Protein AF-A0A7C3MKX5-F1 (afdb_monomer_lite)

pLDDT: mean 83.31, std 20.85, range [31.28, 98.56]

Structure (mmCIF, N/CA/C/O backbone):
data_AF-A0A7C3MKX5-F1
#
_entry.id   AF-A0A7C3MKX5-F1
#
loop_
_atom_site.group_PDB
_atom_site.id
_atom_site.type_symbol
_atom_site.label_atom_id
_atom_site.label_alt_id
_atom_site.label_comp_id
_atom_site.label_asym_id
_atom_site.label_entity_id
_atom_site.label_seq_id
_atom_site.pdbx_PDB_ins_code
_atom_site.Cartn_x
_atom_site.Cartn_y
_atom_site.Cartn_z
_atom_site.occupancy
_atom_site.B_iso_or_equiv
_atom_site.auth_seq_id
_atom_site.auth_comp_id
_atom_site.auth_asym_id
_atom_site.auth_atom_id
_atom_site.pdbx_PDB_model_num
ATOM 1 N N . MET A 1 1 ? -85.616 -60.553 24.403 1.00 38.06 1 MET A N 1
ATOM 2 C CA . MET A 1 1 ? -85.062 -61.866 24.004 1.00 38.06 1 MET A CA 1
ATOM 3 C C . MET A 1 1 ? -83.583 -61.675 23.673 1.00 38.06 1 MET A C 1
ATOM 5 O O . MET A 1 1 ? -83.311 -60.758 22.920 1.00 38.06 1 MET A O 1
ATOM 9 N N . ARG A 1 2 ? -82.697 -62.458 24.328 1.00 36.03 2 ARG A N 1
ATOM 10 C CA . ARG A 1 2 ? -81.339 -62.956 23.945 1.00 36.03 2 ARG A CA 1
ATOM 11 C C . ARG A 1 2 ? -80.520 -62.139 22.905 1.00 36.03 2 ARG A C 1
ATOM 13 O O . ARG A 1 2 ? -81.048 -61.874 21.844 1.00 36.03 2 ARG A O 1
ATOM 20 N N . SER A 1 3 ? -79.222 -61.820 23.027 1.00 38.66 3 SER A N 1
ATOM 21 C CA . SER A 1 3 ? -78.113 -62.307 23.872 1.00 38.66 3 SER A CA 1
ATOM 22 C C . SER A 1 3 ? -76.803 -61.497 23.631 1.00 38.66 3 SER A C 1
ATOM 24 O O . SER A 1 3 ? -76.543 -61.165 22.484 1.00 38.66 3 SER A O 1
ATOM 26 N N . TRP A 1 4 ? -75.981 -61.292 24.684 1.00 34.00 4 TRP A N 1
ATOM 27 C CA . TRP A 1 4 ? -74.502 -61.512 24.797 1.00 34.00 4 TRP A CA 1
ATOM 28 C C . TRP A 1 4 ? -73.537 -60.779 23.819 1.00 34.00 4 TRP A C 1
ATOM 30 O O . TRP A 1 4 ? -73.573 -61.039 22.628 1.00 34.00 4 TRP A O 1
ATOM 40 N N . ILE A 1 5 ? -72.710 -59.782 24.196 1.00 45.75 5 ILE A N 1
ATOM 41 C CA . ILE A 1 5 ? -71.428 -59.724 24.972 1.00 45.75 5 ILE A CA 1
ATOM 42 C C . ILE A 1 5 ? -70.311 -60.709 24.536 1.00 45.75 5 ILE A C 1
ATOM 44 O O . ILE A 1 5 ? -70.468 -61.909 24.750 1.00 45.75 5 ILE A O 1
ATOM 48 N N . ARG A 1 6 ? -69.151 -60.162 24.093 1.00 40.59 6 ARG A N 1
ATOM 49 C CA . ARG A 1 6 ? -67.723 -60.394 24.517 1.00 40.59 6 ARG A CA 1
ATOM 50 C C . ARG A 1 6 ? -66.745 -60.183 23.333 1.00 40.59 6 ARG A C 1
ATOM 52 O O . ARG A 1 6 ? -66.961 -60.750 22.277 1.00 40.59 6 ARG A O 1
ATOM 59 N N . PHE A 1 7 ? -65.833 -59.200 23.355 1.00 34.56 7 PHE A N 1
ATOM 60 C CA . PHE A 1 7 ? -64.515 -59.085 24.034 1.00 34.56 7 PHE A CA 1
ATOM 61 C C . PHE A 1 7 ? -63.325 -59.797 23.327 1.00 34.56 7 PHE A C 1
ATOM 63 O O . PHE A 1 7 ? -63.266 -61.017 23.316 1.00 34.56 7 PHE A O 1
ATOM 70 N N . PHE A 1 8 ? -62.360 -58.966 22.881 1.00 35.53 8 PHE A N 1
ATOM 71 C CA . PHE A 1 8 ? -60.880 -59.102 22.835 1.00 35.53 8 PHE A CA 1
ATOM 72 C C . PHE A 1 8 ? -60.162 -60.163 21.975 1.00 35.53 8 PHE A C 1
ATOM 74 O O . PHE A 1 8 ? -60.379 -61.357 22.142 1.00 35.53 8 PHE A O 1
ATOM 81 N N . SER A 1 9 ? -59.168 -59.690 21.192 1.00 35.59 9 SER A N 1
ATOM 82 C CA . SER A 1 9 ? -57.745 -60.140 21.080 1.00 35.59 9 SER A CA 1
ATOM 83 C C . SER A 1 9 ? -57.177 -59.661 19.726 1.00 35.59 9 SER A C 1
ATOM 85 O O . SER A 1 9 ? -57.750 -59.977 18.695 1.00 35.59 9 SER A O 1
ATOM 87 N N . GLY A 1 10 ? -56.202 -58.748 19.650 1.00 35.88 10 GLY A N 1
ATOM 88 C CA . GLY A 1 10 ? -54.756 -59.029 19.721 1.00 35.88 10 GLY A CA 1
ATOM 89 C C . GLY A 1 10 ? -54.102 -58.659 18.371 1.00 35.88 10 GLY A C 1
ATOM 90 O O . GLY A 1 10 ? -54.383 -59.291 17.365 1.00 35.88 10 GLY A O 1
ATOM 91 N N . ILE A 1 11 ? -53.493 -57.472 18.250 1.00 41.25 11 ILE A N 1
ATOM 92 C CA . ILE A 1 11 ? -52.038 -57.251 18.074 1.00 41.25 11 ILE A CA 1
ATOM 93 C C . ILE A 1 11 ? -51.362 -58.262 17.123 1.00 41.25 11 ILE A C 1
ATOM 95 O O . ILE A 1 11 ? -51.165 -59.395 17.540 1.00 41.25 11 ILE A O 1
ATOM 99 N N . LEU A 1 12 ? -50.943 -57.833 15.916 1.00 37.94 12 LEU A N 1
ATOM 100 C CA . LEU A 1 12 ? -49.571 -57.969 15.363 1.00 37.94 12 LEU A CA 1
ATOM 101 C C . LEU A 1 12 ? -49.483 -57.748 13.835 1.00 37.94 12 LEU A C 1
ATOM 103 O O . LEU A 1 12 ? -50.246 -58.323 13.071 1.00 37.94 12 LEU A O 1
ATOM 107 N N . ALA A 1 13 ? -48.423 -57.021 13.454 1.00 37.56 13 ALA A N 1
ATOM 108 C CA . ALA A 1 13 ? -47.688 -57.037 12.178 1.00 37.56 13 ALA A CA 1
ATOM 109 C C . ALA A 1 13 ? -48.360 -56.397 10.933 1.00 37.56 13 ALA A C 1
ATOM 111 O O . ALA A 1 13 ? -49.428 -56.802 10.513 1.00 37.56 13 ALA A O 1
ATOM 112 N N . GLY A 1 14 ? -47.777 -55.419 10.232 1.00 39.81 14 GLY A N 1
ATOM 113 C CA . GLY A 1 14 ? -46.390 -54.966 10.226 1.00 39.81 14 GLY A CA 1
ATOM 114 C C . GLY A 1 14 ? -46.263 -53.492 9.854 1.00 39.81 14 GLY A C 1
ATOM 115 O O . GLY A 1 14 ? -46.664 -53.057 8.779 1.00 39.81 14 GLY A O 1
ATOM 116 N N . ALA A 1 15 ? -45.634 -52.745 10.757 1.00 40.97 15 ALA A N 1
ATOM 117 C CA . ALA A 1 15 ? -44.843 -51.586 10.401 1.00 40.97 15 ALA A CA 1
ATOM 118 C C . ALA A 1 15 ? -43.525 -52.096 9.790 1.00 40.97 15 ALA A C 1
ATOM 120 O O . ALA A 1 15 ? -42.715 -52.702 10.488 1.00 40.97 15 ALA A O 1
ATOM 121 N N . MET A 1 16 ? -43.321 -51.864 8.493 1.00 42.31 16 MET A N 1
ATOM 122 C CA . MET A 1 16 ? -41.992 -51.788 7.878 1.00 42.31 16 MET A CA 1
ATOM 123 C C . MET A 1 16 ? -41.838 -50.339 7.407 1.00 42.31 16 MET A C 1
ATOM 125 O O . MET A 1 16 ? -42.588 -49.877 6.556 1.00 42.31 16 MET A O 1
ATOM 129 N N . LEU A 1 17 ? -41.104 -49.515 8.154 1.00 38.88 17 LEU A N 1
ATOM 130 C CA . LEU A 1 17 ? -39.670 -49.274 7.959 1.00 38.88 17 LEU A CA 1
ATOM 131 C C . LEU A 1 17 ? -39.354 -48.689 6.577 1.00 38.88 17 LEU A C 1
ATOM 133 O O . LEU A 1 17 ? -38.886 -49.377 5.680 1.00 38.88 17 LEU A O 1
ATOM 137 N N . LEU A 1 18 ? -39.509 -47.370 6.478 1.00 41.34 18 LEU A N 1
ATOM 138 C CA . LEU A 1 18 ? -38.560 -46.530 5.752 1.00 41.34 18 LEU A CA 1
ATOM 139 C C . LEU A 1 18 ? -37.895 -45.618 6.785 1.00 41.34 18 LEU A C 1
ATOM 141 O O . LEU A 1 18 ? -38.344 -44.512 7.072 1.00 41.34 18 LEU A O 1
ATOM 145 N N . ALA A 1 19 ? -36.861 -46.165 7.418 1.00 41.22 19 ALA A N 1
ATOM 146 C CA . ALA A 1 19 ? -35.901 -45.409 8.198 1.00 41.22 19 ALA A CA 1
ATOM 147 C C . ALA A 1 19 ? -34.839 -44.826 7.257 1.00 41.22 19 ALA A C 1
ATOM 149 O O . ALA A 1 19 ? -34.336 -45.528 6.385 1.00 41.22 19 ALA A O 1
ATOM 150 N N . GLY A 1 20 ? -34.442 -43.582 7.526 1.00 33.78 20 GLY A N 1
ATOM 151 C CA . GLY A 1 20 ? -33.053 -43.165 7.353 1.00 33.78 20 GLY A CA 1
ATOM 152 C C . GLY A 1 20 ? -32.730 -42.305 6.136 1.00 33.78 20 GLY A C 1
ATOM 153 O O . GLY A 1 20 ? -32.113 -42.775 5.192 1.00 33.78 20 GLY A O 1
ATOM 154 N N . ALA A 1 21 ? -32.977 -41.003 6.260 1.00 37.59 21 ALA A N 1
ATOM 155 C CA . ALA A 1 21 ? -31.909 -40.028 6.054 1.00 37.59 21 ALA A CA 1
ATOM 156 C C . ALA A 1 21 ? -32.147 -38.832 6.984 1.00 37.59 21 ALA A C 1
ATOM 158 O O . ALA A 1 21 ? -32.929 -37.929 6.701 1.00 37.59 21 ALA A O 1
ATOM 159 N N . VAL A 1 22 ? -31.480 -38.863 8.137 1.00 49.00 22 VAL A N 1
ATOM 160 C CA . VAL A 1 22 ? -31.199 -37.667 8.927 1.00 49.00 22 VAL A CA 1
ATOM 161 C C . VAL A 1 22 ? -30.116 -36.918 8.153 1.00 49.00 22 VAL A C 1
ATOM 163 O O . VAL A 1 22 ? -29.037 -37.462 7.934 1.00 49.00 22 VAL A O 1
ATOM 166 N N . GLY A 1 23 ? -30.418 -35.708 7.694 1.00 31.28 23 GLY A N 1
ATOM 167 C CA . GLY A 1 23 ? -29.485 -34.853 6.969 1.00 31.28 23 GLY A CA 1
ATOM 168 C C . GLY A 1 23 ? -29.923 -33.400 7.084 1.00 31.28 23 GLY A C 1
ATOM 169 O O . GLY A 1 23 ? -30.952 -33.009 6.547 1.00 31.28 23 GLY A O 1
ATOM 170 N N . CYS A 1 24 ? -29.160 -32.632 7.854 1.00 37.81 24 CYS A N 1
ATOM 171 C CA . CYS A 1 24 ? -29.304 -31.205 8.110 1.00 37.81 24 CYS A CA 1
ATOM 172 C C . CYS A 1 24 ? -29.514 -30.377 6.826 1.00 37.81 24 CYS A C 1
ATOM 174 O O . CYS A 1 24 ? -28.790 -30.569 5.857 1.00 37.81 24 CYS A O 1
ATOM 176 N N . ASN A 1 25 ? -30.375 -29.357 6.858 1.00 36.81 25 ASN A N 1
ATOM 177 C CA . ASN A 1 25 ? -29.888 -28.008 7.159 1.00 36.81 25 ASN A CA 1
ATOM 178 C C . ASN A 1 25 ? -31.054 -27.052 7.446 1.00 36.81 25 ASN A C 1
ATOM 180 O O . ASN A 1 25 ? -31.969 -26.882 6.642 1.00 36.81 25 ASN A O 1
ATOM 184 N N . GLN A 1 26 ? -30.997 -26.429 8.616 1.00 46.34 26 GLN A N 1
ATOM 185 C CA . GLN A 1 26 ? -31.803 -25.268 8.943 1.00 46.34 26 GLN A CA 1
ATOM 186 C C . GLN A 1 26 ? -31.248 -24.046 8.201 1.00 46.34 26 GLN A C 1
ATOM 188 O O . GLN A 1 26 ? -30.040 -23.919 8.036 1.00 46.34 26 GLN A O 1
ATOM 193 N N . GLY A 1 27 ? -32.124 -23.109 7.840 1.00 41.34 27 GLY A N 1
ATOM 194 C CA . GLY A 1 27 ? -31.724 -21.714 7.652 1.00 41.34 27 GLY A CA 1
ATOM 195 C C . GLY A 1 27 ? -31.629 -21.229 6.210 1.00 41.34 27 GLY A C 1
ATOM 196 O O . GLY A 1 27 ? -30.542 -21.011 5.701 1.00 41.34 27 GLY A O 1
ATOM 197 N N . PHE A 1 28 ? -32.776 -20.930 5.600 1.00 41.91 28 PHE A N 1
ATOM 198 C CA . PHE A 1 28 ? -32.866 -19.962 4.495 1.00 41.91 28 PHE A CA 1
ATOM 199 C C . PHE A 1 28 ? -34.143 -19.114 4.604 1.00 41.91 28 PHE A C 1
ATOM 201 O O . PHE A 1 28 ? -34.893 -18.954 3.649 1.00 41.91 28 PHE A O 1
ATOM 208 N N . GLY A 1 29 ? -34.426 -18.580 5.798 1.00 39.41 29 GLY A N 1
ATOM 209 C CA . GLY A 1 29 ? -35.613 -17.732 5.977 1.00 39.41 29 GLY A CA 1
ATOM 210 C C . GLY A 1 29 ? -35.689 -16.880 7.244 1.00 39.41 29 GLY A C 1
ATOM 211 O O . GLY A 1 29 ? -36.734 -16.293 7.487 1.00 39.41 29 GLY A O 1
ATOM 212 N N . ALA A 1 30 ? -34.630 -16.796 8.058 1.00 40.69 30 ALA A N 1
ATOM 213 C CA . ALA A 1 30 ? -34.713 -16.170 9.386 1.00 40.69 30 ALA A CA 1
ATOM 214 C C . ALA A 1 30 ? -34.088 -14.767 9.515 1.00 40.69 30 ALA A C 1
ATOM 216 O O . ALA A 1 30 ? -34.103 -14.227 10.614 1.00 40.69 30 ALA A O 1
ATOM 217 N N . TYR A 1 31 ? -33.591 -14.140 8.440 1.00 47.69 31 TYR A N 1
ATOM 218 C CA . TYR A 1 31 ? -33.104 -12.750 8.497 1.00 47.69 31 TYR A CA 1
ATOM 219 C C . TYR A 1 31 ? -33.380 -11.997 7.190 1.00 47.69 31 TYR A C 1
ATOM 221 O O . TYR A 1 31 ? -32.518 -11.871 6.327 1.00 47.69 31 TYR A O 1
ATOM 229 N N . SER A 1 32 ? -34.592 -11.473 7.031 1.00 47.66 32 SER A N 1
ATOM 230 C CA . SER A 1 32 ? -34.811 -10.313 6.159 1.00 47.66 32 SER A CA 1
ATOM 231 C C . SER A 1 32 ? -35.905 -9.435 6.757 1.00 47.66 32 SER A C 1
ATOM 233 O O . SER A 1 32 ? -37.012 -9.310 6.245 1.00 47.66 32 SER A O 1
ATOM 235 N N . LEU A 1 33 ? -35.591 -8.857 7.914 1.00 39.97 33 LEU A N 1
ATOM 236 C CA . LEU A 1 33 ? -36.121 -7.545 8.262 1.00 39.97 33 LEU A CA 1
ATOM 237 C C . LEU A 1 33 ? -35.138 -6.559 7.638 1.00 39.97 33 LEU A C 1
ATOM 239 O O . LEU A 1 33 ? -33.938 -6.724 7.844 1.00 39.97 33 LEU A O 1
ATOM 243 N N . GLY A 1 34 ? -35.646 -5.643 6.805 1.00 46.69 34 GLY A N 1
ATOM 244 C CA . GLY A 1 34 ? -34.878 -4.795 5.888 1.00 46.69 34 GLY A CA 1
ATOM 245 C C . GLY A 1 34 ? -33.450 -4.513 6.348 1.00 46.69 34 GLY A C 1
ATOM 246 O O . GLY A 1 34 ? -33.246 -3.877 7.377 1.00 46.69 34 GLY A O 1
ATOM 247 N N . VAL A 1 35 ? -32.475 -4.974 5.561 1.00 41.41 35 VAL A N 1
ATOM 248 C CA . VAL A 1 35 ? -31.020 -4.886 5.816 1.00 41.41 35 VAL A CA 1
ATOM 249 C C . VAL A 1 35 ? -30.472 -3.447 5.812 1.00 41.41 35 VAL A C 1
ATOM 251 O O . VAL A 1 35 ? -29.274 -3.224 5.670 1.00 41.41 35 VAL A O 1
ATOM 254 N N . GLY A 1 36 ? -31.353 -2.457 5.986 1.00 42.00 36 GLY A N 1
ATOM 255 C CA . GLY A 1 36 ? -31.072 -1.048 5.793 1.00 42.00 36 GLY A CA 1
ATOM 256 C C . GLY A 1 36 ? -30.648 -0.751 4.358 1.00 42.00 36 GLY A C 1
ATOM 257 O O . GLY A 1 36 ? -30.508 -1.634 3.514 1.00 42.00 36 GLY A O 1
ATOM 258 N N . ASN A 1 37 ? -30.441 0.527 4.079 1.00 40.22 37 ASN A N 1
ATOM 259 C CA . ASN A 1 37 ? -29.622 0.927 2.949 1.00 40.22 37 ASN A CA 1
ATOM 260 C C . ASN A 1 37 ? -28.218 1.102 3.530 1.00 40.22 37 ASN A C 1
ATOM 262 O O . ASN A 1 37 ? -28.013 2.001 4.350 1.00 40.22 37 ASN A O 1
ATOM 266 N N . THR A 1 38 ? -27.268 0.227 3.197 1.00 44.38 38 THR A N 1
ATOM 267 C CA . THR A 1 38 ? -25.865 0.515 3.516 1.00 44.38 38 THR A CA 1
ATOM 268 C C . THR A 1 38 ? -25.523 1.814 2.786 1.00 44.38 38 THR A C 1
ATOM 270 O O . THR A 1 38 ? -25.794 1.896 1.585 1.00 44.38 38 THR A O 1
ATOM 273 N N . PRO A 1 39 ? -25.004 2.856 3.463 1.00 48.41 39 PRO A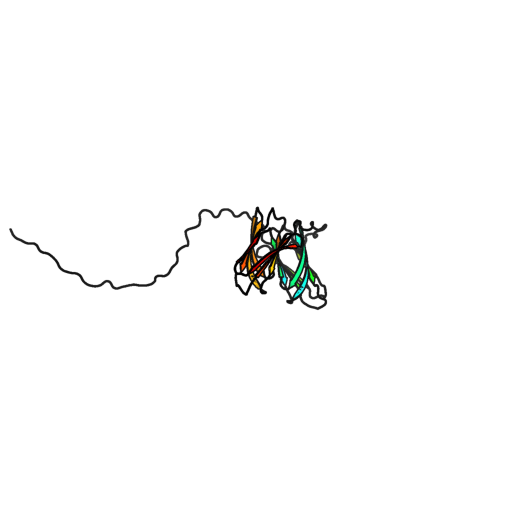 N 1
ATOM 274 C CA . PRO A 1 39 ? -24.581 4.062 2.768 1.00 48.41 39 PRO A CA 1
ATOM 275 C C . PRO A 1 39 ? -23.671 3.664 1.608 1.00 48.41 39 PRO A C 1
ATOM 277 O O . PRO A 1 39 ? -22.774 2.843 1.802 1.00 48.41 39 PRO A O 1
ATOM 280 N N . ASN A 1 40 ? -23.907 4.217 0.415 1.00 52.22 40 ASN A N 1
ATOM 281 C CA . ASN A 1 40 ? -22.986 4.043 -0.703 1.00 52.22 40 ASN A CA 1
ATOM 282 C C . ASN A 1 40 ? -21.636 4.620 -0.274 1.00 52.22 40 ASN A C 1
ATOM 284 O O . ASN A 1 40 ? -21.437 5.835 -0.276 1.00 52.22 40 ASN A O 1
ATOM 288 N N . LYS A 1 41 ? -20.730 3.747 0.158 1.00 60.69 41 LYS A N 1
ATOM 289 C CA . LYS A 1 41 ? -19.344 4.107 0.406 1.00 60.69 41 LYS A CA 1
ATOM 290 C C . LYS A 1 41 ? -18.606 4.107 -0.933 1.00 60.69 41 LYS A C 1
ATOM 292 O O . LYS A 1 41 ? -18.956 3.312 -1.812 1.00 60.69 41 LYS A O 1
ATOM 297 N N . PRO A 1 42 ? -17.612 4.992 -1.113 1.00 65.69 42 PRO A N 1
ATOM 298 C CA . PRO A 1 42 ? -16.753 4.941 -2.282 1.00 65.69 42 PRO A CA 1
ATOM 299 C C . PRO A 1 42 ? -16.176 3.528 -2.461 1.00 65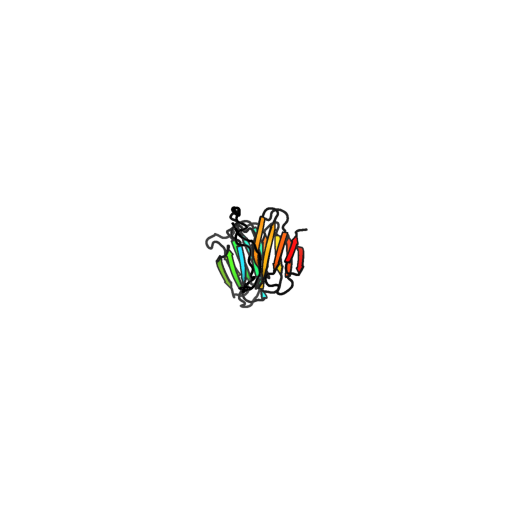.69 42 PRO A C 1
ATOM 301 O O . PRO A 1 42 ? -15.862 2.864 -1.467 1.00 65.69 42 PRO A O 1
ATOM 304 N N . PRO A 1 43 ? -16.060 3.038 -3.705 1.00 73.31 43 PRO A N 1
ATOM 305 C CA . PRO A 1 43 ? -15.433 1.751 -3.961 1.00 73.31 43 PRO A CA 1
ATOM 306 C C . PRO A 1 43 ? -13.997 1.753 -3.421 1.00 73.31 43 PRO A C 1
ATOM 308 O O . PRO A 1 43 ? -13.261 2.722 -3.604 1.00 73.31 43 PRO A O 1
ATOM 311 N N . GLY A 1 44 ? -13.594 0.660 -2.766 1.00 84.50 44 GLY A N 1
ATOM 312 C CA . GLY A 1 44 ? -12.238 0.522 -2.233 1.00 84.50 44 GLY A CA 1
ATOM 313 C C . GLY A 1 44 ? -11.185 0.687 -3.328 1.00 84.50 44 GLY A C 1
ATOM 314 O O . GLY A 1 44 ? -11.392 0.243 -4.458 1.00 84.50 44 GLY A O 1
ATOM 315 N N . THR A 1 45 ? -10.065 1.325 -2.998 1.00 92.00 45 THR A N 1
ATOM 316 C CA . THR A 1 45 ? -8.975 1.565 -3.948 1.00 92.00 45 THR A CA 1
ATOM 317 C C . THR A 1 45 ? -7.713 0.858 -3.483 1.00 92.00 45 THR A C 1
ATOM 319 O O . THR A 1 45 ? -7.300 0.985 -2.330 1.00 92.00 45 THR A O 1
ATOM 322 N N . SER A 1 46 ? -7.101 0.099 -4.386 1.00 95.19 46 SER A N 1
ATOM 323 C CA . SER A 1 46 ? -5.877 -0.646 -4.102 1.00 95.19 46 SER A CA 1
ATOM 324 C C . SER A 1 46 ? -4.915 -0.605 -5.278 1.00 95.19 46 SER A C 1
ATOM 326 O O . SER A 1 46 ? -5.314 -0.549 -6.444 1.00 95.19 46 SER A O 1
ATOM 328 N N . PHE A 1 47 ? -3.634 -0.657 -4.943 1.00 97.50 47 PHE A N 1
ATOM 329 C CA . PHE A 1 47 ? -2.533 -0.833 -5.862 1.00 97.50 47 PHE A CA 1
ATOM 330 C C . PHE A 1 47 ? -1.878 -2.181 -5.600 1.00 97.50 47 PHE A C 1
ATOM 332 O O . PHE A 1 47 ? -1.614 -2.526 -4.450 1.00 97.50 47 PHE A O 1
ATOM 339 N N . ARG A 1 48 ? -1.553 -2.918 -6.659 1.00 97.00 48 ARG A N 1
ATOM 340 C CA . ARG A 1 48 ? -0.735 -4.129 -6.556 1.00 97.00 48 ARG A CA 1
ATOM 341 C C . ARG A 1 48 ? 0.606 -3.893 -7.202 1.00 97.00 48 ARG A C 1
ATOM 343 O O . ARG A 1 48 ? 0.661 -3.662 -8.407 1.00 97.00 48 ARG A O 1
ATOM 350 N N . VAL A 1 49 ? 1.678 -3.960 -6.420 1.00 97.69 49 VAL A N 1
ATOM 351 C CA . VAL A 1 49 ? 3.042 -3.885 -6.946 1.00 97.69 49 VAL A CA 1
ATOM 352 C C . VAL A 1 49 ? 3.540 -5.303 -7.210 1.00 97.69 49 VAL A C 1
ATOM 354 O O . VAL A 1 49 ? 3.704 -6.108 -6.293 1.00 97.69 49 VAL A O 1
ATOM 357 N N . LEU A 1 50 ? 3.757 -5.607 -8.486 1.00 96.94 50 LEU A N 1
ATOM 358 C CA . LEU A 1 50 ? 4.032 -6.935 -9.031 1.00 96.94 50 LEU A CA 1
ATOM 359 C C . LEU A 1 50 ? 5.338 -6.934 -9.842 1.00 96.94 50 LEU A C 1
ATOM 361 O O . LEU A 1 50 ? 5.937 -5.886 -10.086 1.00 96.94 50 LEU A O 1
ATOM 365 N N . GLY A 1 51 ? 5.772 -8.112 -10.289 1.00 96.12 51 GLY A N 1
ATOM 366 C CA . GLY A 1 51 ? 6.976 -8.292 -11.102 1.00 96.12 51 GLY A CA 1
ATOM 367 C C . GLY A 1 51 ? 7.913 -9.343 -10.518 1.00 96.12 51 GLY A C 1
ATOM 368 O O . GLY A 1 51 ? 7.459 -10.317 -9.915 1.00 96.12 51 GLY A O 1
ATOM 369 N N . ASP A 1 52 ? 9.217 -9.134 -10.674 1.00 97.25 52 ASP A N 1
ATOM 370 C CA . ASP A 1 52 ? 10.212 -10.067 -10.151 1.00 97.25 52 ASP A CA 1
ATOM 371 C C . ASP A 1 52 ? 10.282 -9.976 -8.624 1.00 97.25 52 ASP A C 1
ATOM 373 O O . ASP A 1 52 ? 10.588 -8.922 -8.052 1.00 97.25 52 ASP A O 1
ATOM 377 N N . VAL A 1 53 ? 10.008 -11.101 -7.963 1.00 96.38 53 VAL A N 1
ATOM 378 C CA . VAL A 1 53 ? 9.983 -11.219 -6.500 1.00 96.38 53 VAL A CA 1
ATOM 379 C C . VAL A 1 53 ? 11.310 -10.753 -5.899 1.00 96.38 53 VAL A C 1
ATOM 381 O O . VAL A 1 53 ? 12.387 -11.115 -6.370 1.00 96.38 53 VAL A O 1
ATOM 384 N N . GLY A 1 54 ? 11.238 -9.951 -4.838 1.00 94.94 54 GLY A N 1
ATOM 385 C CA . GLY A 1 54 ? 12.417 -9.385 -4.183 1.00 94.94 54 GLY A CA 1
ATOM 386 C C . GLY A 1 54 ? 12.877 -8.042 -4.760 1.00 94.94 54 GLY A C 1
ATOM 387 O O . GLY A 1 54 ? 13.748 -7.398 -4.169 1.00 94.94 54 GLY A O 1
ATOM 388 N N . THR A 1 55 ? 12.287 -7.572 -5.866 1.00 96.88 55 THR A N 1
ATOM 389 C CA . THR A 1 55 ? 12.600 -6.250 -6.426 1.00 96.88 55 THR A CA 1
ATOM 390 C C . THR A 1 55 ? 12.172 -5.154 -5.455 1.00 96.88 55 THR A C 1
ATOM 392 O O . THR A 1 55 ? 10.994 -5.019 -5.127 1.00 96.88 55 THR A O 1
ATOM 395 N N . ARG A 1 56 ? 13.138 -4.358 -4.985 1.00 97.50 56 ARG A N 1
ATOM 396 C CA . ARG A 1 56 ? 12.880 -3.211 -4.106 1.00 97.50 56 ARG A CA 1
ATOM 397 C C . ARG A 1 56 ? 12.300 -2.046 -4.896 1.00 97.50 56 ARG A C 1
ATOM 399 O O . ARG A 1 56 ? 12.755 -1.757 -6.008 1.00 97.50 56 ARG A O 1
ATOM 406 N N . PHE A 1 57 ? 11.366 -1.331 -4.286 1.00 98.38 57 PHE A N 1
ATOM 407 C CA . PHE A 1 57 ? 10.772 -0.134 -4.864 1.00 98.38 57 PHE A CA 1
ATOM 408 C C . PHE A 1 57 ? 10.552 0.958 -3.812 1.00 98.38 57 PHE A C 1
ATOM 410 O O . PHE A 1 57 ? 10.454 0.693 -2.612 1.00 98.38 57 PHE A O 1
ATOM 417 N N . SER A 1 58 ? 10.451 2.196 -4.285 1.00 98.50 58 SER A N 1
ATOM 418 C CA . SER A 1 58 ? 9.803 3.287 -3.561 1.00 98.50 58 SER A CA 1
ATOM 419 C C . SER A 1 58 ? 8.554 3.704 -4.322 1.00 98.50 58 SER A C 1
ATOM 421 O O . SER A 1 58 ? 8.481 3.521 -5.536 1.00 98.50 58 SER A O 1
ATOM 423 N N . ALA A 1 59 ? 7.567 4.259 -3.633 1.00 98.25 59 ALA A N 1
ATOM 424 C CA . ALA A 1 59 ? 6.423 4.844 -4.302 1.00 98.25 59 ALA A CA 1
ATOM 425 C C . ALA A 1 59 ? 5.933 6.110 -3.614 1.00 98.25 59 ALA A C 1
ATOM 427 O O . ALA A 1 59 ? 6.077 6.277 -2.400 1.00 98.25 59 ALA A O 1
ATOM 428 N N . VAL A 1 60 ? 5.342 6.982 -4.425 1.00 97.44 60 VAL A N 1
ATOM 429 C CA . VAL A 1 60 ? 4.571 8.134 -3.972 1.00 97.44 60 VAL A CA 1
ATOM 430 C C . VAL A 1 60 ? 3.135 7.929 -4.419 1.00 97.44 60 VAL A C 1
ATOM 432 O O . VAL A 1 60 ? 2.879 7.659 -5.596 1.00 97.44 60 VAL A O 1
ATOM 435 N N . ILE A 1 61 ? 2.223 8.007 -3.463 1.00 96.75 61 ILE A N 1
ATOM 436 C CA . ILE A 1 61 ? 0.798 7.762 -3.650 1.00 96.75 61 ILE A CA 1
ATOM 437 C C . ILE A 1 61 ? 0.077 9.056 -3.317 1.00 96.75 61 ILE A C 1
ATOM 439 O O . ILE A 1 61 ? 0.367 9.674 -2.296 1.00 96.75 61 ILE A O 1
ATOM 443 N N . TYR A 1 62 ? -0.838 9.446 -4.188 1.00 94.62 62 TYR A N 1
ATOM 444 C CA . TYR A 1 62 ? -1.656 10.639 -4.068 1.00 94.62 62 TYR A CA 1
ATOM 445 C C . TYR A 1 62 ? -3.106 10.229 -4.196 1.00 94.62 62 TYR A C 1
ATOM 447 O O . TYR A 1 62 ? -3.438 9.474 -5.112 1.00 94.62 62 TYR A O 1
ATOM 455 N N . ASP A 1 63 ? -3.959 10.781 -3.359 1.00 92.62 63 ASP A N 1
ATOM 456 C CA . ASP A 1 63 ? -5.379 10.896 -3.650 1.00 92.62 63 ASP A CA 1
ATOM 457 C C . ASP A 1 63 ? -5.768 12.385 -3.671 1.00 92.62 63 ASP A C 1
ATOM 459 O O . ASP A 1 63 ? -4.894 13.253 -3.687 1.00 92.62 63 ASP A O 1
ATOM 463 N N . ALA A 1 64 ? -7.052 12.725 -3.748 1.00 91.31 64 ALA A N 1
ATOM 464 C CA . ALA A 1 64 ? -7.475 14.126 -3.816 1.00 91.31 64 ALA A CA 1
ATOM 465 C C . ALA A 1 64 ? -7.127 14.953 -2.564 1.00 91.31 64 ALA A C 1
ATOM 467 O O . ALA A 1 64 ? -7.163 16.185 -2.615 1.00 91.31 64 ALA A O 1
ATOM 468 N N . THR A 1 65 ? -6.809 14.298 -1.450 1.00 92.31 65 THR A N 1
ATOM 469 C CA . THR A 1 65 ? -6.759 14.884 -0.108 1.00 92.31 65 THR A CA 1
ATOM 470 C C . THR A 1 65 ? -5.384 14.768 0.541 1.00 92.31 65 THR A C 1
ATOM 472 O O . THR A 1 65 ? -5.007 15.659 1.308 1.00 92.31 65 THR A O 1
ATOM 475 N N . SER A 1 66 ? -4.617 13.735 0.199 1.00 95.06 66 SER A N 1
ATOM 476 C CA . SER A 1 66 ? -3.425 13.313 0.922 1.00 95.06 66 SER A CA 1
ATOM 477 C C . SER A 1 66 ? -2.345 12.721 0.010 1.00 95.06 66 SER A C 1
ATOM 479 O O . SER A 1 66 ? -2.589 12.204 -1.082 1.00 95.06 66 SER A O 1
ATOM 481 N N . THR A 1 67 ? -1.106 12.779 0.499 1.00 96.31 67 THR A N 1
ATOM 482 C CA . THR A 1 67 ? 0.068 12.149 -0.112 1.00 96.31 67 THR A CA 1
ATOM 483 C C . THR A 1 67 ? 0.756 11.216 0.882 1.00 96.31 67 THR A C 1
ATOM 485 O O . THR A 1 67 ? 1.024 11.602 2.023 1.00 96.31 67 THR A O 1
ATOM 488 N N . TRP A 1 68 ? 1.149 10.029 0.419 1.00 97.38 68 TRP A N 1
ATOM 489 C CA . TRP A 1 68 ? 1.970 9.073 1.164 1.00 97.38 68 TRP A CA 1
ATOM 490 C C . TRP A 1 68 ? 3.232 8.706 0.395 1.00 97.38 68 TRP A C 1
ATOM 492 O O . TRP A 1 68 ? 3.240 8.590 -0.831 1.00 97.38 68 TRP A O 1
ATOM 502 N N . THR A 1 69 ? 4.303 8.440 1.137 1.00 97.06 69 THR A N 1
ATOM 503 C CA . THR A 1 69 ? 5.523 7.830 0.604 1.00 97.06 69 THR A CA 1
ATOM 504 C C . THR A 1 69 ? 5.738 6.466 1.242 1.00 97.06 69 THR A C 1
ATOM 506 O O . THR A 1 69 ? 5.590 6.282 2.455 1.00 97.06 69 THR A O 1
ATOM 509 N N . VAL A 1 70 ? 6.065 5.478 0.414 1.00 96.56 70 VAL A N 1
ATOM 510 C CA . VAL A 1 70 ? 6.248 4.092 0.852 1.00 96.56 70 VAL A CA 1
ATOM 511 C C . VAL A 1 70 ? 7.510 3.504 0.239 1.00 96.56 70 VAL A C 1
ATOM 513 O O . VAL A 1 70 ? 7.952 3.896 -0.843 1.00 96.56 70 VAL A O 1
ATOM 516 N N . GLN A 1 71 ? 8.089 2.540 0.941 1.00 96.94 71 GLN A N 1
ATOM 517 C CA . GLN A 1 71 ? 9.139 1.672 0.429 1.00 96.94 71 GLN A CA 1
ATOM 518 C C . GLN A 1 71 ? 8.683 0.235 0.623 1.00 96.94 71 GLN A C 1
ATOM 520 O O . GLN A 1 71 ? 8.011 -0.075 1.608 1.00 96.94 71 GLN A O 1
ATOM 525 N N . GLY A 1 72 ? 9.029 -0.624 -0.325 1.00 96.06 72 GLY A N 1
ATOM 526 C CA . GLY A 1 72 ? 8.531 -1.986 -0.338 1.00 96.06 72 GLY A CA 1
ATOM 527 C C . GLY A 1 72 ? 9.365 -2.919 -1.194 1.00 96.06 72 GLY A C 1
ATOM 528 O O . GLY A 1 72 ? 10.397 -2.547 -1.767 1.00 96.06 72 GLY A O 1
ATOM 529 N N . VAL A 1 73 ? 8.903 -4.162 -1.251 1.00 96.19 73 VAL A N 1
ATOM 530 C CA . VAL A 1 73 ? 9.514 -5.245 -2.020 1.00 96.19 73 VAL A CA 1
ATOM 531 C C . VAL A 1 73 ? 8.411 -5.993 -2.754 1.00 96.19 73 VAL A C 1
ATOM 533 O O . VAL A 1 73 ? 7.364 -6.257 -2.178 1.00 96.19 73 VAL A O 1
ATOM 536 N N . VAL A 1 74 ? 8.634 -6.331 -4.022 1.00 96.69 74 VAL A N 1
ATOM 537 C CA . VAL A 1 74 ? 7.684 -7.117 -4.819 1.00 96.69 74 VAL A CA 1
ATOM 538 C C . VAL A 1 74 ? 7.560 -8.555 -4.273 1.00 96.69 74 VAL A C 1
ATOM 540 O O . VAL A 1 74 ? 8.598 -9.183 -4.031 1.00 96.69 74 VAL A O 1
ATOM 543 N N . PRO A 1 75 ? 6.343 -9.129 -4.167 1.00 96.44 75 PRO A N 1
ATOM 544 C CA . PRO A 1 75 ? 5.042 -8.483 -4.360 1.00 96.44 75 PRO A CA 1
ATOM 545 C C . PRO A 1 75 ? 4.585 -7.739 -3.101 1.00 96.44 75 PRO A C 1
ATOM 547 O O . PRO A 1 75 ? 4.859 -8.189 -1.991 1.00 96.44 75 PRO A O 1
ATOM 550 N N . GLN A 1 76 ? 3.846 -6.644 -3.275 1.00 96.62 76 GLN A N 1
ATOM 551 C CA . GLN A 1 76 ? 3.204 -5.945 -2.163 1.00 96.62 76 GLN A CA 1
ATOM 552 C C . GLN A 1 76 ? 1.908 -5.273 -2.612 1.00 96.62 76 GLN A C 1
ATOM 554 O O . GLN A 1 76 ? 1.902 -4.512 -3.583 1.00 96.62 76 GLN A O 1
ATOM 559 N N . ASP A 1 77 ? 0.842 -5.509 -1.853 1.00 97.00 77 ASP A N 1
ATOM 560 C CA . ASP A 1 77 ? -0.424 -4.802 -2.013 1.00 97.00 77 ASP A CA 1
ATOM 561 C C . ASP A 1 77 ? -0.395 -3.500 -1.190 1.00 97.00 77 ASP A C 1
ATOM 563 O O . ASP A 1 77 ? 0.144 -3.444 -0.079 1.00 97.00 77 ASP A O 1
ATOM 567 N N . VAL A 1 78 ? -0.943 -2.418 -1.740 1.00 97.94 78 VAL A N 1
ATOM 568 C CA . VAL A 1 78 ? -1.089 -1.125 -1.064 1.00 97.94 78 VAL A CA 1
ATOM 569 C C . VAL A 1 78 ? -2.535 -0.673 -1.185 1.00 97.94 78 VAL A C 1
ATOM 571 O O . VAL A 1 78 ? -3.010 -0.371 -2.275 1.00 97.94 78 VAL A O 1
ATOM 574 N N . ILE A 1 79 ? -3.244 -0.614 -0.067 1.00 96.12 79 ILE A N 1
ATOM 575 C CA . ILE A 1 79 ? -4.666 -0.298 -0.011 1.00 96.12 79 ILE A CA 1
ATOM 576 C C . ILE A 1 79 ? -4.828 1.091 0.595 1.00 96.12 79 ILE A C 1
ATOM 578 O O . ILE A 1 79 ? -4.331 1.339 1.691 1.00 96.12 79 ILE A O 1
ATOM 582 N N . VAL A 1 80 ? -5.539 1.986 -0.092 1.00 95.12 80 VAL A N 1
ATOM 583 C CA . VAL A 1 80 ? -5.887 3.301 0.459 1.00 95.12 80 VAL A CA 1
ATOM 584 C C . VAL A 1 80 ? -7.309 3.224 1.002 1.00 95.12 80 VAL A C 1
ATOM 586 O O . VAL A 1 80 ? -8.292 3.122 0.263 1.00 95.12 80 VAL A O 1
ATOM 589 N N . VAL A 1 81 ? -7.400 3.194 2.325 1.00 91.94 81 VAL A N 1
ATOM 590 C CA . VAL A 1 81 ? -8.646 3.125 3.083 1.00 91.94 81 VAL A CA 1
ATOM 591 C C . VAL A 1 81 ? -9.271 4.512 3.076 1.00 91.94 81 VAL A C 1
ATOM 593 O O . VAL A 1 81 ? -8.587 5.485 3.381 1.00 91.94 81 VAL A O 1
ATOM 596 N N . ASN A 1 82 ? -10.563 4.589 2.748 1.00 89.00 82 ASN A N 1
ATOM 597 C CA . ASN A 1 82 ? -11.297 5.854 2.623 1.00 89.00 82 ASN A CA 1
ATOM 598 C C . ASN A 1 82 ? -10.727 6.817 1.553 1.00 89.00 82 ASN A C 1
ATOM 600 O O . ASN A 1 82 ? -10.841 8.027 1.691 1.00 89.00 82 ASN A O 1
ATOM 604 N N . ALA A 1 83 ? -10.123 6.285 0.484 1.00 89.94 83 ALA A N 1
ATOM 605 C CA . ALA A 1 83 ? -9.515 7.098 -0.570 1.00 89.94 83 ALA A CA 1
ATOM 606 C C . ALA A 1 83 ? -10.502 8.068 -1.243 1.00 89.94 83 ALA A C 1
ATOM 608 O O . ALA A 1 83 ? -11.628 7.682 -1.587 1.00 89.94 83 ALA A O 1
ATOM 609 N N . THR A 1 84 ? -10.029 9.276 -1.557 1.00 90.06 84 THR A N 1
ATOM 610 C CA . THR A 1 84 ? -10.790 10.252 -2.351 1.00 90.06 84 THR A CA 1
ATOM 611 C C . THR A 1 84 ? -10.255 10.329 -3.778 1.00 90.06 84 THR A C 1
ATOM 613 O O . THR A 1 84 ? -9.118 10.723 -4.002 1.00 90.06 84 THR A O 1
ATOM 616 N N . LEU A 1 85 ? -11.076 9.983 -4.774 1.00 89.56 85 LEU A N 1
ATOM 617 C CA . LEU A 1 85 ? -10.670 10.067 -6.181 1.00 89.56 85 LEU A CA 1
ATOM 618 C C . LEU A 1 85 ? -10.560 11.532 -6.665 1.00 89.56 85 LEU A C 1
ATOM 620 O O . LEU A 1 85 ? -11.355 12.365 -6.229 1.00 89.56 85 LEU A O 1
ATOM 624 N N . PRO A 1 86 ? -9.659 11.854 -7.616 1.00 91.56 86 PRO A N 1
ATOM 625 C CA . PRO A 1 86 ? -8.758 10.945 -8.331 1.00 91.56 86 PRO A CA 1
ATOM 626 C C . PRO A 1 86 ? -7.651 10.370 -7.442 1.00 91.56 86 PRO A C 1
ATOM 628 O O . PRO A 1 86 ? -7.333 10.933 -6.406 1.00 91.56 86 PRO A O 1
ATOM 631 N N . ILE A 1 87 ? -7.057 9.250 -7.858 1.00 93.00 87 ILE A N 1
ATOM 632 C CA . ILE A 1 87 ? -5.909 8.640 -7.173 1.00 93.00 87 ILE A CA 1
ATOM 633 C C . ILE A 1 87 ? -4.777 8.372 -8.161 1.00 93.00 87 ILE A C 1
ATOM 635 O O . ILE A 1 87 ? -5.032 8.152 -9.346 1.00 93.00 87 ILE A O 1
ATOM 639 N N . LYS A 1 88 ? -3.532 8.386 -7.686 1.00 94.62 88 LYS A N 1
ATOM 640 C CA . LYS A 1 88 ? -2.328 8.125 -8.477 1.00 94.62 88 LYS A CA 1
ATOM 641 C C . LYS A 1 88 ? -1.264 7.439 -7.635 1.00 94.62 88 LYS A C 1
ATOM 643 O O . LYS A 1 88 ? -1.029 7.824 -6.495 1.00 94.62 88 LYS A O 1
ATOM 648 N N . MET A 1 89 ? -0.540 6.505 -8.235 1.00 96.81 89 MET A N 1
ATOM 649 C CA . MET A 1 89 ? 0.698 5.970 -7.677 1.00 96.81 89 MET A CA 1
ATOM 650 C C . MET A 1 89 ? 1.812 6.069 -8.710 1.00 96.81 89 MET A C 1
ATOM 652 O O . MET A 1 89 ? 1.653 5.668 -9.863 1.00 96.81 89 MET A O 1
ATOM 656 N N . ILE A 1 90 ? 2.953 6.590 -8.272 1.00 97.00 90 ILE A N 1
ATOM 657 C CA . ILE A 1 90 ? 4.215 6.547 -9.005 1.00 97.00 90 ILE A CA 1
ATOM 658 C C . ILE A 1 90 ? 5.105 5.563 -8.260 1.00 97.00 90 ILE A C 1
ATOM 660 O O . ILE A 1 90 ? 5.466 5.822 -7.113 1.00 97.00 90 ILE A O 1
ATOM 664 N N . VAL A 1 91 ? 5.453 4.448 -8.897 1.00 98.25 91 VAL A N 1
ATOM 665 C CA . VAL A 1 91 ? 6.372 3.450 -8.343 1.00 98.25 91 VAL A CA 1
ATOM 666 C C . VAL A 1 91 ? 7.716 3.535 -9.065 1.00 98.25 91 VAL A C 1
ATOM 668 O O . VAL A 1 91 ? 7.769 3.582 -10.294 1.00 98.25 91 VAL A O 1
ATOM 671 N N . THR A 1 92 ? 8.806 3.552 -8.304 1.00 98.56 92 THR A N 1
ATOM 672 C CA . THR A 1 92 ? 10.181 3.673 -8.796 1.00 98.56 92 THR A CA 1
ATOM 673 C C . THR A 1 92 ? 10.991 2.462 -8.366 1.00 98.56 92 THR A C 1
ATOM 675 O O . THR A 1 92 ? 11.099 2.156 -7.174 1.00 98.56 92 THR A O 1
ATOM 678 N N . LYS A 1 93 ? 11.610 1.788 -9.335 1.00 97.75 93 LYS A N 1
ATOM 679 C CA . LYS A 1 93 ? 12.498 0.654 -9.083 1.00 97.75 93 LYS A CA 1
ATOM 680 C C . LYS A 1 93 ? 13.762 1.123 -8.365 1.00 97.75 93 LYS A C 1
ATOM 682 O O . LYS A 1 93 ? 14.405 2.074 -8.791 1.00 97.75 93 LYS A O 1
ATOM 687 N N . GLN A 1 94 ? 14.161 0.417 -7.313 1.00 97.31 94 GLN A N 1
ATOM 688 C CA . GLN A 1 94 ? 15.385 0.701 -6.547 1.00 97.31 94 GLN A CA 1
ATOM 689 C C . GLN A 1 94 ? 16.513 -0.282 -6.903 1.00 97.31 94 GLN A C 1
ATOM 691 O O . GLN A 1 94 ? 17.346 -0.626 -6.066 1.00 97.31 94 GLN A O 1
ATOM 696 N N . ALA A 1 95 ? 16.512 -0.780 -8.144 1.00 92.56 95 ALA A N 1
ATOM 697 C CA . ALA A 1 95 ? 17.447 -1.787 -8.633 1.00 92.56 95 ALA A CA 1
ATOM 698 C C . ALA A 1 95 ? 18.038 -1.398 -10.005 1.00 92.56 95 ALA A C 1
ATOM 700 O O . ALA A 1 95 ? 17.300 -0.904 -10.869 1.00 92.56 95 ALA A O 1
ATOM 701 N N . PRO A 1 96 ? 19.340 -1.664 -10.236 1.00 92.56 96 PRO A N 1
ATOM 702 C CA . PRO A 1 96 ? 20.034 -1.334 -11.483 1.00 92.56 96 PRO A CA 1
ATOM 703 C C . PRO A 1 96 ? 19.840 -2.375 -12.598 1.00 92.56 96 PRO A C 1
ATOM 705 O O . PRO A 1 96 ? 20.309 -2.164 -13.712 1.00 92.56 96 PRO A O 1
ATOM 708 N N . GLY A 1 97 ? 19.219 -3.521 -12.310 1.00 93.75 97 GLY A N 1
ATOM 709 C CA . GLY A 1 97 ? 19.039 -4.596 -13.285 1.00 93.75 97 GLY A CA 1
ATOM 710 C C . GLY A 1 97 ? 17.817 -4.404 -14.181 1.00 93.75 97 GLY A C 1
ATOM 711 O O . GLY A 1 97 ? 17.099 -3.403 -14.106 1.00 93.75 97 GLY A O 1
ATOM 712 N N . ASN A 1 98 ? 17.562 -5.403 -15.023 1.00 95.88 98 ASN A N 1
ATOM 713 C CA . ASN A 1 98 ? 16.420 -5.456 -15.935 1.00 95.88 98 ASN A CA 1
ATOM 714 C C . ASN A 1 98 ? 15.173 -6.107 -15.312 1.00 95.88 98 ASN A C 1
ATOM 716 O O . ASN A 1 98 ? 14.253 -6.456 -16.050 1.00 95.88 98 ASN A O 1
ATOM 720 N N . GLN A 1 99 ? 15.140 -6.260 -13.980 1.00 96.62 99 GLN A N 1
ATOM 721 C CA . GLN A 1 99 ? 13.995 -6.852 -13.296 1.00 96.62 99 GLN A CA 1
ATOM 722 C C . GLN A 1 99 ? 12.711 -6.088 -13.619 1.00 96.62 99 GLN A C 1
ATOM 724 O O . GLN A 1 99 ? 12.723 -4.846 -13.656 1.00 96.62 99 GLN A O 1
ATOM 729 N N . LEU A 1 100 ? 11.625 -6.830 -13.821 1.00 97.19 100 LEU A N 1
ATOM 730 C CA . LEU A 1 100 ? 10.304 -6.278 -14.068 1.00 97.19 100 LEU A CA 1
ATOM 731 C C . LEU A 1 100 ? 9.728 -5.696 -12.773 1.00 97.19 100 LEU A C 1
ATOM 733 O O . LEU A 1 100 ? 9.664 -6.372 -11.747 1.00 97.19 100 LEU A O 1
ATOM 737 N N . LEU A 1 101 ? 9.247 -4.458 -12.858 1.00 98.44 101 LEU A N 1
ATOM 738 C CA . LEU A 1 101 ? 8.408 -3.816 -11.855 1.00 98.44 101 LEU A CA 1
ATOM 739 C C . LEU A 1 101 ? 7.105 -3.394 -12.530 1.00 98.44 101 LEU A C 1
ATOM 741 O O . LEU A 1 101 ? 7.129 -2.665 -13.520 1.00 98.44 101 LEU A O 1
ATOM 745 N N . SER A 1 102 ? 5.980 -3.850 -12.000 1.00 98.12 102 SER A N 1
ATOM 746 C CA . SER A 1 102 ? 4.643 -3.528 -12.496 1.00 98.12 102 SER A CA 1
ATOM 747 C C . SER A 1 102 ? 3.771 -3.011 -11.363 1.00 98.12 102 SER A C 1
ATOM 749 O O . SER A 1 102 ? 3.965 -3.376 -10.205 1.00 98.12 102 SER A O 1
ATOM 751 N N . VAL A 1 103 ? 2.807 -2.165 -11.697 1.00 98.38 103 VAL A N 1
ATOM 752 C CA . VAL A 1 103 ? 1.777 -1.706 -10.773 1.00 98.38 103 VAL A CA 1
ATOM 753 C C . VAL A 1 103 ? 0.417 -1.779 -11.451 1.00 98.38 103 VAL A C 1
ATOM 755 O O . VAL A 1 103 ? 0.271 -1.365 -12.600 1.00 98.38 103 VAL A O 1
ATOM 758 N N . GLU A 1 104 ? -0.568 -2.306 -10.736 1.00 97.69 104 GLU A N 1
ATOM 759 C CA . GLU A 1 104 ? -1.973 -2.322 -11.142 1.00 97.69 104 GLU A CA 1
ATOM 760 C C . GLU A 1 104 ? -2.780 -1.458 -10.179 1.00 97.69 104 GLU A C 1
ATOM 762 O O . GLU A 1 104 ? -2.626 -1.590 -8.968 1.00 97.69 104 GLU A O 1
ATOM 767 N N . LEU A 1 105 ? -3.657 -0.606 -10.704 1.00 96.56 105 LEU A N 1
ATOM 768 C CA . LEU A 1 105 ? -4.626 0.163 -9.933 1.00 96.56 105 LEU A CA 1
ATOM 769 C C . LEU A 1 105 ? -6.012 -0.463 -10.095 1.00 96.56 105 LEU A C 1
ATOM 771 O O . LEU A 1 105 ? -6.546 -0.569 -11.203 1.00 96.56 105 LEU A O 1
ATOM 775 N N . THR A 1 106 ? -6.604 -0.849 -8.969 1.00 94.19 106 THR A N 1
ATOM 776 C CA . THR A 1 106 ? -7.957 -1.393 -8.876 1.00 94.19 106 THR A CA 1
ATOM 777 C C . THR A 1 106 ? -8.852 -0.438 -8.099 1.00 94.19 106 THR A C 1
ATOM 779 O O . THR A 1 106 ? -8.513 -0.025 -6.990 1.00 94.19 106 THR A O 1
ATOM 782 N N . VAL A 1 107 ? -10.023 -0.136 -8.661 1.00 90.69 107 VAL A N 1
ATOM 783 C CA . VAL A 1 107 ? -11.096 0.593 -7.973 1.00 90.69 107 VAL A CA 1
ATOM 784 C C . VAL A 1 107 ? -12.334 -0.296 -7.935 1.00 90.69 107 VAL A C 1
ATOM 786 O O . VAL A 1 107 ? -12.832 -0.767 -8.964 1.00 90.69 107 VAL A O 1
ATOM 789 N N . GLY A 1 108 ? -12.809 -0.574 -6.724 1.00 86.88 108 GLY A N 1
ATOM 790 C CA . GLY A 1 108 ? -13.827 -1.583 -6.460 1.00 86.88 108 GLY A CA 1
ATOM 791 C C . GLY A 1 108 ? -13.310 -2.967 -6.840 1.00 86.88 108 GLY A C 1
ATOM 792 O O . GLY A 1 108 ? -12.397 -3.491 -6.214 1.00 86.88 108 GLY A O 1
ATOM 793 N N . PHE A 1 109 ? -13.883 -3.550 -7.892 1.00 82.19 109 PHE A N 1
ATOM 794 C CA . PHE A 1 109 ? -13.530 -4.890 -8.380 1.00 82.19 109 PHE A CA 1
ATOM 795 C C . PHE A 1 109 ? -12.876 -4.875 -9.764 1.00 82.19 109 PHE A C 1
ATOM 797 O O . PHE A 1 109 ? -12.738 -5.923 -10.394 1.00 82.19 109 PHE A O 1
ATOM 804 N N . ARG A 1 110 ? -12.519 -3.691 -10.274 1.00 89.31 110 ARG A N 1
ATOM 805 C CA . ARG A 1 110 ? -12.029 -3.521 -11.640 1.00 89.31 110 ARG A CA 1
ATOM 806 C C . ARG A 1 110 ? -10.629 -2.925 -11.644 1.00 89.31 110 ARG A C 1
ATOM 808 O O . ARG A 1 110 ? -10.414 -1.851 -11.089 1.00 89.31 110 ARG A O 1
ATOM 815 N N . VAL A 1 111 ? -9.718 -3.591 -12.353 1.00 93.75 111 VAL A N 1
ATOM 816 C CA . VAL A 1 111 ? -8.443 -2.994 -12.761 1.00 93.75 111 VAL A CA 1
ATOM 817 C C . VAL A 1 111 ? -8.748 -1.902 -13.781 1.00 93.75 111 VAL A C 1
ATOM 819 O O . VAL A 1 111 ? -9.350 -2.172 -14.826 1.00 93.75 111 VAL A O 1
ATOM 822 N N . ILE A 1 112 ? -8.388 -0.669 -13.449 1.00 93.75 112 ILE A N 1
ATOM 823 C CA . ILE A 1 112 ? -8.645 0.501 -14.296 1.00 93.75 112 ILE A CA 1
ATOM 824 C C . ILE A 1 112 ? -7.399 0.945 -15.056 1.00 93.75 112 ILE A C 1
ATOM 826 O O . ILE A 1 112 ? -7.529 1.410 -16.184 1.00 93.75 112 ILE A O 1
ATOM 830 N N . GLU A 1 113 ? -6.210 0.733 -14.493 1.00 95.44 113 GLU A N 1
ATOM 831 C CA . GLU A 1 113 ? -4.945 0.984 -15.178 1.00 95.44 113 GLU A CA 1
ATOM 832 C C . GLU A 1 113 ? -3.863 0.028 -14.672 1.00 95.44 113 GLU A C 1
ATOM 834 O O . GLU A 1 113 ? -3.877 -0.401 -13.517 1.00 95.44 113 GLU A O 1
ATOM 839 N N . ALA A 1 114 ? -2.914 -0.297 -15.544 1.00 96.69 114 ALA A N 1
ATOM 840 C CA . ALA A 1 114 ? -1.705 -1.020 -15.197 1.00 96.69 114 ALA A CA 1
ATOM 841 C C . ALA A 1 114 ? -0.525 -0.433 -15.973 1.00 96.69 114 ALA A C 1
ATOM 843 O O . ALA A 1 114 ? -0.662 -0.052 -17.137 1.00 96.69 114 ALA A O 1
ATOM 844 N N . ALA A 1 115 ? 0.639 -0.387 -15.338 1.00 97.94 115 ALA A N 1
ATOM 845 C CA . ALA A 1 115 ? 1.871 0.086 -15.949 1.00 97.94 115 ALA A CA 1
ATOM 846 C C . ALA A 1 115 ? 3.053 -0.765 -15.490 1.00 97.94 115 ALA A C 1
ATOM 848 O O . ALA A 1 115 ? 3.039 -1.348 -14.406 1.00 97.94 115 ALA A O 1
ATOM 849 N N . SER A 1 116 ? 4.103 -0.819 -16.306 1.00 98.00 116 SER A N 1
ATOM 850 C CA . SER A 1 116 ? 5.291 -1.614 -15.999 1.00 98.00 116 SER A CA 1
ATOM 851 C C . SER A 1 116 ? 6.562 -0.982 -16.538 1.00 98.00 116 SER A C 1
ATOM 853 O O . SER A 1 116 ? 6.527 -0.213 -17.498 1.00 98.00 116 SER A 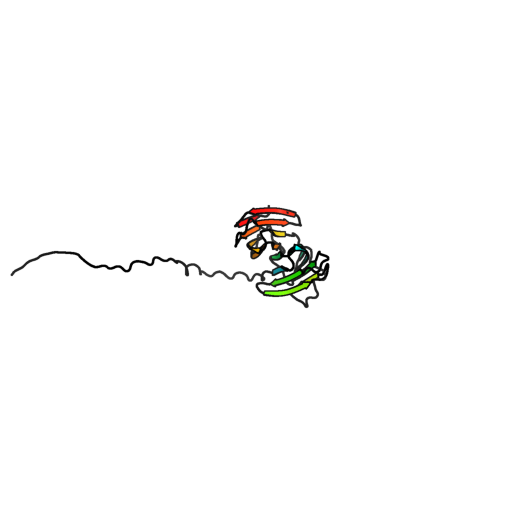O 1
ATOM 855 N N . THR A 1 117 ? 7.691 -1.350 -15.945 1.00 98.12 117 THR A N 1
ATOM 856 C CA . THR A 1 117 ? 9.021 -0.958 -16.393 1.00 98.12 117 THR A CA 1
ATOM 857 C C . THR A 1 117 ? 10.030 -2.070 -16.128 1.00 98.12 117 THR A C 1
ATOM 859 O O . THR A 1 117 ? 10.013 -2.721 -15.083 1.00 98.12 117 THR A O 1
ATOM 862 N N . SER A 1 118 ? 10.937 -2.278 -17.077 1.00 97.75 118 SER A N 1
ATOM 863 C CA . SER A 1 118 ? 12.131 -3.115 -16.916 1.00 97.75 118 SER A CA 1
ATOM 864 C C . SER A 1 118 ? 13.416 -2.283 -16.912 1.00 97.75 118 SER A C 1
ATOM 866 O O . SER A 1 118 ? 14.485 -2.804 -16.601 1.00 97.75 118 SER A O 1
ATOM 868 N N . ALA A 1 119 ? 13.336 -0.974 -17.176 1.00 97.94 119 ALA A N 1
ATOM 869 C CA . ALA A 1 119 ? 14.501 -0.096 -17.200 1.00 97.94 119 ALA A CA 1
ATOM 870 C C . ALA A 1 119 ? 15.169 -0.019 -15.811 1.00 97.94 119 ALA A C 1
ATOM 872 O O . ALA A 1 119 ? 14.456 0.016 -14.800 1.00 97.94 119 ALA A O 1
ATOM 873 N N . PRO A 1 120 ? 16.511 0.003 -15.720 1.00 96.69 120 PRO A N 1
ATOM 874 C CA . PRO A 1 120 ? 17.232 0.289 -14.478 1.00 96.69 120 PRO A CA 1
ATOM 875 C C . PRO A 1 120 ? 16.725 1.577 -13.830 1.00 96.69 120 PRO A C 1
ATOM 877 O O . PRO A 1 120 ? 16.610 2.593 -14.509 1.00 96.69 120 PRO A O 1
ATOM 880 N N . PHE A 1 121 ? 16.391 1.527 -12.537 1.00 97.38 121 PHE A N 1
ATOM 881 C CA . PHE A 1 121 ? 15.789 2.656 -11.805 1.00 97.38 121 PHE A CA 1
ATOM 882 C C . PHE A 1 121 ? 14.533 3.269 -12.458 1.00 97.38 121 PHE A C 1
ATOM 884 O O . PHE A 1 121 ? 14.171 4.412 -12.181 1.00 97.38 121 PHE A O 1
ATOM 891 N N . GLY A 1 122 ? 13.871 2.516 -13.341 1.00 97.69 122 GLY A N 1
ATOM 892 C CA . GLY A 1 122 ? 12.704 2.972 -14.079 1.00 97.69 122 GLY A CA 1
ATOM 893 C C . GLY A 1 122 ? 11.489 3.199 -13.187 1.00 97.69 122 GLY A C 1
ATOM 894 O O . GLY A 1 122 ? 11.389 2.665 -12.077 1.00 97.69 122 GLY A O 1
ATOM 895 N N . THR A 1 123 ? 10.536 3.963 -13.712 1.00 97.94 123 THR A N 1
ATOM 896 C CA . THR A 1 123 ? 9.260 4.250 -13.058 1.00 97.94 123 THR A CA 1
ATOM 897 C C . THR A 1 123 ? 8.092 3.626 -13.814 1.00 97.94 123 THR A C 1
ATOM 899 O O . THR A 1 123 ? 8.134 3.467 -15.034 1.00 97.94 123 THR A O 1
ATOM 902 N N . ALA A 1 124 ? 7.041 3.275 -13.080 1.0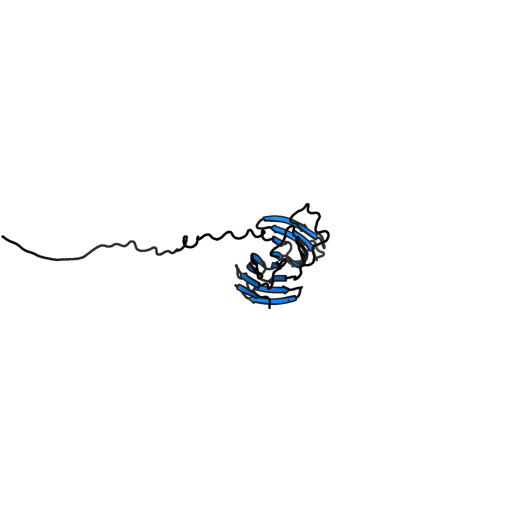0 97.56 124 ALA A N 1
ATOM 903 C CA . ALA A 1 124 ? 5.720 2.978 -13.615 1.00 97.56 124 ALA A CA 1
ATOM 904 C C . ALA A 1 124 ? 4.700 3.865 -12.887 1.00 97.56 124 ALA A C 1
ATOM 906 O O . ALA A 1 124 ? 4.886 4.225 -11.723 1.00 97.56 124 ALA A O 1
ATOM 907 N N . THR A 1 125 ? 3.655 4.303 -13.581 1.00 96.00 125 THR A N 1
ATOM 908 C CA . THR A 1 125 ? 2.659 5.229 -13.030 1.00 96.00 125 THR A CA 1
ATOM 909 C C . THR A 1 125 ? 1.272 4.780 -13.439 1.00 96.00 125 THR A C 1
ATOM 911 O O . THR A 1 125 ? 1.071 4.430 -14.595 1.00 96.00 125 THR A O 1
ATOM 914 N N . VAL A 1 126 ? 0.349 4.807 -12.485 1.00 95.69 126 VAL A N 1
ATOM 915 C CA . VAL A 1 126 ? -1.077 4.527 -12.682 1.00 95.69 126 VAL A CA 1
ATOM 916 C C . VAL A 1 126 ? -1.906 5.594 -11.973 1.00 95.69 126 VAL A C 1
ATOM 918 O O . VAL A 1 126 ? -1.485 6.112 -10.934 1.00 95.69 126 VAL A O 1
ATOM 921 N N . GLN A 1 127 ? -3.067 5.931 -12.521 1.00 93.81 127 GLN A N 1
ATOM 922 C CA . GLN A 1 127 ? -4.010 6.915 -12.012 1.00 93.81 127 GLN A CA 1
ATOM 923 C C . GLN A 1 127 ? -5.452 6.632 -12.470 1.00 93.81 127 GLN A C 1
ATOM 925 O O . GLN A 1 127 ? -5.695 6.004 -13.493 1.00 93.81 127 GLN A O 1
ATOM 930 N N . THR A 1 128 ? -6.447 7.105 -11.717 1.00 90.25 128 THR A N 1
ATOM 931 C CA . THR A 1 128 ? -7.862 6.886 -12.084 1.00 90.25 128 THR A CA 1
ATOM 932 C C . THR A 1 128 ? -8.319 7.661 -13.313 1.00 90.25 128 THR A C 1
ATOM 934 O O . THR A 1 128 ? -9.280 7.259 -13.963 1.00 90.25 128 THR A O 1
ATOM 937 N N . ASP A 1 129 ? -7.678 8.792 -13.598 1.00 81.69 129 ASP A N 1
ATOM 938 C CA . ASP A 1 129 ? -8.012 9.659 -14.722 1.00 81.69 129 ASP A CA 1
ATOM 939 C C . ASP A 1 129 ? -6.728 10.017 -15.472 1.00 81.69 129 ASP A C 1
ATOM 941 O O . ASP A 1 129 ? -5.905 10.801 -14.998 1.00 81.69 129 ASP A O 1
ATOM 945 N N . ALA A 1 130 ? -6.559 9.411 -16.649 1.00 66.12 130 ALA A N 1
ATOM 946 C CA . ALA A 1 130 ? -5.402 9.615 -17.513 1.00 66.12 130 ALA A CA 1
ATOM 947 C C . ALA A 1 130 ? -5.278 11.060 -18.036 1.00 66.12 130 ALA A C 1
ATOM 949 O O . ALA A 1 130 ? -4.194 11.460 -18.463 1.00 66.12 130 ALA A O 1
ATOM 950 N N . VAL A 1 131 ? -6.376 11.825 -18.014 1.00 66.38 131 VAL A N 1
ATOM 951 C CA . VAL A 1 131 ? -6.475 13.195 -18.537 1.00 66.38 131 VAL A CA 1
ATOM 952 C C . VAL A 1 131 ? -6.410 14.232 -17.413 1.00 66.38 131 VAL A C 1
ATOM 954 O O . VAL A 1 131 ? -6.182 15.413 -17.686 1.00 66.38 131 VAL A O 1
ATOM 957 N N . HIS A 1 132 ? -6.554 13.817 -16.148 1.00 70.31 132 HIS A N 1
ATOM 958 C CA . HIS A 1 132 ? -6.372 14.714 -15.013 1.00 70.31 132 HIS A CA 1
ATOM 959 C C . HIS A 1 132 ? -4.972 15.342 -15.100 1.00 70.31 132 HIS A C 1
ATOM 961 O O . HIS A 1 132 ? -3.993 14.605 -15.265 1.00 70.31 132 HIS A O 1
ATOM 967 N N . PRO A 1 133 ? -4.825 16.676 -14.954 1.00 63.47 133 PRO A N 1
ATOM 968 C CA . PRO A 1 133 ? -3.555 17.396 -15.149 1.00 63.47 133 PRO A CA 1
ATOM 969 C C . PRO A 1 133 ? -2.470 17.054 -14.106 1.00 63.47 133 PRO A C 1
ATOM 971 O O . PRO A 1 133 ? -1.457 17.742 -13.989 1.00 63.47 133 PRO A O 1
ATOM 974 N N . GLY A 1 134 ? -2.663 15.976 -13.347 1.00 67.50 134 GLY A N 1
ATOM 975 C CA . GLY A 1 134 ? -1.864 15.589 -12.204 1.00 67.50 134 GLY A CA 1
ATOM 976 C C . GLY A 1 134 ? -2.232 16.361 -10.941 1.00 67.50 134 GLY A C 1
ATOM 977 O O . GLY A 1 134 ? -3.147 17.179 -10.905 1.00 67.50 134 GLY A O 1
ATOM 978 N N . PHE A 1 135 ? -1.497 16.049 -9.885 1.00 81.12 135 PHE A N 1
ATOM 979 C CA . PHE A 1 135 ? -1.580 16.686 -8.582 1.00 81.12 135 PHE A CA 1
ATOM 980 C C . PHE A 1 135 ? -0.568 17.836 -8.527 1.00 81.12 135 PHE A C 1
ATOM 982 O O . PHE A 1 135 ? 0.546 17.666 -8.030 1.00 81.12 135 PHE A O 1
ATOM 989 N N . ALA A 1 136 ? -0.916 18.976 -9.133 1.00 81.25 136 ALA A N 1
ATOM 990 C CA . ALA A 1 136 ? -0.073 20.171 -9.183 1.00 81.25 136 ALA A CA 1
ATOM 991 C C . ALA A 1 136 ? -0.837 21.402 -8.643 1.00 81.25 136 ALA A C 1
ATOM 993 O O . ALA A 1 136 ? -1.693 21.933 -9.353 1.00 81.25 136 ALA A O 1
ATOM 994 N N . PRO A 1 137 ? -0.532 21.883 -7.418 1.00 84.62 137 PRO A N 1
ATOM 995 C CA . PRO A 1 137 ? 0.432 21.324 -6.462 1.00 84.62 137 PRO A CA 1
ATOM 996 C C . PRO A 1 137 ? -0.023 19.964 -5.894 1.00 84.62 137 PRO A C 1
ATOM 998 O O . PRO A 1 137 ? -1.214 19.652 -5.951 1.00 84.62 137 PRO A O 1
ATOM 1001 N N . PRO A 1 138 ? 0.898 19.142 -5.357 1.00 88.00 138 PRO A N 1
ATOM 1002 C CA . PRO A 1 138 ? 0.515 17.889 -4.721 1.00 88.00 138 PRO A CA 1
ATOM 1003 C C . PRO A 1 138 ? -0.337 18.144 -3.465 1.00 88.00 138 PRO A C 1
ATOM 1005 O O . PRO A 1 138 ? -0.097 19.142 -2.777 1.00 88.00 138 PRO A O 1
ATOM 1008 N N . PRO A 1 139 ? -1.294 17.252 -3.138 1.00 93.06 139 PRO A N 1
ATOM 1009 C CA . PRO A 1 139 ? -1.974 17.256 -1.853 1.00 93.06 139 PRO A CA 1
ATOM 1010 C C . PRO A 1 139 ? -0.968 17.262 -0.696 1.00 93.06 139 PRO A C 1
ATOM 1012 O O . PRO A 1 139 ? 0.158 16.768 -0.851 1.00 93.06 139 PRO A O 1
ATOM 1015 N N . PRO A 1 140 ? -1.350 17.785 0.480 1.00 94.81 140 PRO A N 1
ATOM 1016 C CA . PRO A 1 140 ? -0.488 17.734 1.652 1.00 94.81 140 PRO A CA 1
ATOM 1017 C C . PRO A 1 140 ? -0.120 16.288 2.005 1.00 94.81 140 PRO A C 1
ATOM 1019 O O . PRO A 1 140 ? -0.818 15.339 1.655 1.00 94.81 140 PRO A O 1
ATOM 1022 N N . ALA A 1 141 ? 0.992 16.106 2.716 1.00 94.88 141 ALA A N 1
ATOM 1023 C CA . ALA A 1 141 ? 1.295 14.804 3.300 1.00 94.88 141 ALA A CA 1
ATOM 1024 C C . ALA A 1 141 ? 0.174 14.395 4.268 1.00 94.88 141 ALA A C 1
ATOM 1026 O O . ALA A 1 141 ? -0.337 15.245 5.004 1.00 94.88 141 ALA A O 1
ATOM 1027 N N . ALA A 1 142 ? -0.180 13.109 4.275 1.00 94.31 142 ALA A N 1
ATOM 1028 C CA . ALA A 1 142 ? -1.172 12.583 5.204 1.00 94.31 142 ALA A CA 1
ATOM 1029 C C . ALA A 1 142 ? -0.784 12.921 6.652 1.00 94.31 142 ALA A C 1
ATOM 1031 O O . ALA A 1 142 ? 0.359 12.710 7.067 1.00 94.31 142 ALA A O 1
ATOM 1032 N N . ASN A 1 143 ? -1.726 13.479 7.412 1.00 91.25 143 ASN A N 1
ATOM 1033 C CA . ASN A 1 143 ? -1.512 13.852 8.804 1.00 91.25 143 ASN A CA 1
ATOM 1034 C C . ASN A 1 143 ? -2.816 13.695 9.617 1.00 91.25 143 ASN A C 1
ATOM 1036 O O . ASN A 1 143 ? -3.748 14.471 9.399 1.00 91.25 143 ASN A O 1
ATOM 1040 N N . PRO A 1 144 ? -2.887 12.746 10.567 1.00 91.38 144 PRO A N 1
ATOM 1041 C CA . PRO A 1 144 ? -1.835 11.779 10.887 1.00 91.38 144 PRO A CA 1
ATOM 1042 C C . PRO A 1 144 ? -1.595 10.788 9.735 1.00 91.38 144 PRO A C 1
ATOM 1044 O O . PRO A 1 144 ? -2.525 10.398 9.035 1.00 91.38 144 PRO A O 1
ATOM 1047 N N . ASP A 1 145 ? -0.345 10.360 9.553 1.00 94.56 145 ASP A N 1
ATOM 1048 C CA . ASP A 1 145 ? 0.000 9.270 8.635 1.00 94.56 145 ASP A CA 1
ATOM 1049 C C . ASP A 1 145 ? -0.180 7.936 9.363 1.00 94.56 145 ASP A C 1
ATOM 1051 O O . ASP A 1 145 ? 0.695 7.504 10.119 1.00 94.56 145 ASP A O 1
ATOM 1055 N N . ILE A 1 146 ? -1.349 7.325 9.179 1.00 96.25 146 ILE A N 1
ATOM 1056 C CA . ILE A 1 146 ? -1.744 6.085 9.842 1.00 96.25 146 ILE A CA 1
ATOM 1057 C C . ILE A 1 146 ? -1.680 4.926 8.857 1.00 96.25 146 ILE A C 1
ATOM 1059 O O . ILE A 1 146 ? -2.294 4.962 7.786 1.00 96.25 146 ILE A O 1
ATOM 1063 N N . ARG A 1 147 ? -0.967 3.865 9.248 1.00 97.25 147 ARG A N 1
ATOM 1064 C CA . ARG A 1 147 ? -0.786 2.679 8.415 1.00 97.25 147 ARG A CA 1
ATOM 1065 C C . ARG A 1 147 ? -0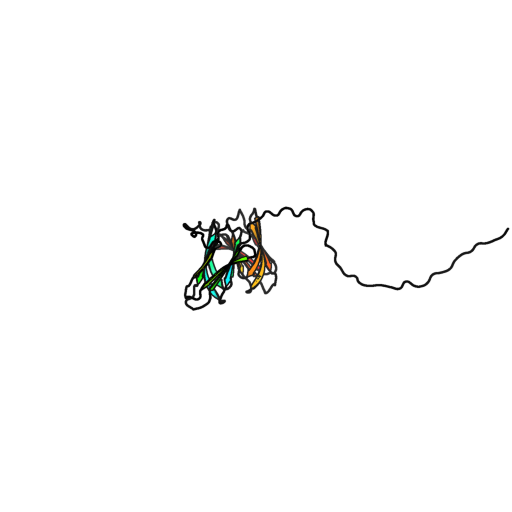.945 1.390 9.203 1.00 97.25 147 ARG A C 1
ATOM 1067 O O . ARG A 1 147 ? -0.456 1.290 10.326 1.00 97.25 147 ARG A O 1
ATOM 1074 N N . PHE A 1 148 ? -1.527 0.375 8.571 1.00 97.81 148 PHE A N 1
ATOM 1075 C CA . PHE A 1 148 ? -1.422 -1.008 9.038 1.00 97.81 148 PHE A CA 1
ATOM 1076 C C . PHE A 1 148 ? -0.547 -1.785 8.065 1.00 97.81 148 PHE A C 1
ATOM 1078 O O . PHE A 1 148 ? -0.862 -1.860 6.877 1.00 97.81 148 PHE A O 1
ATOM 1085 N N . PHE A 1 149 ? 0.548 -2.364 8.550 1.00 97.69 149 PHE A N 1
ATOM 1086 C CA . PHE A 1 149 ? 1.406 -3.206 7.728 1.00 97.69 149 PHE A CA 1
ATOM 1087 C C . PHE A 1 149 ? 1.213 -4.676 8.084 1.00 97.69 149 PHE A C 1
ATOM 1089 O O . PHE A 1 149 ? 1.614 -5.132 9.156 1.00 97.69 149 PHE A O 1
ATOM 1096 N N . VAL A 1 150 ? 0.588 -5.404 7.163 1.00 96.56 150 VAL A N 1
ATOM 1097 C CA . VAL A 1 150 ? 0.313 -6.833 7.253 1.00 96.56 150 VAL A CA 1
ATOM 1098 C C . VAL A 1 150 ? 1.488 -7.602 6.675 1.00 96.56 150 VAL A C 1
ATOM 1100 O O . VAL A 1 150 ? 1.726 -7.599 5.468 1.00 96.56 150 VAL A O 1
ATOM 1103 N N . LYS A 1 151 ? 2.218 -8.289 7.549 1.00 94.81 151 LYS A N 1
ATOM 1104 C CA . LYS A 1 151 ? 3.336 -9.166 7.208 1.00 94.81 151 LYS A CA 1
ATOM 1105 C C . LYS A 1 151 ? 2.915 -10.609 7.446 1.00 94.81 151 LYS A C 1
ATOM 1107 O O . LYS A 1 151 ? 2.315 -10.930 8.466 1.00 94.81 151 LYS A O 1
ATOM 1112 N N . GLY A 1 152 ? 3.272 -11.498 6.538 1.00 89.94 152 GLY A N 1
ATOM 1113 C CA . GLY A 1 152 ? 2.983 -12.920 6.666 1.00 89.94 152 GLY A CA 1
ATOM 1114 C C . GLY A 1 152 ? 3.669 -13.707 5.560 1.00 89.94 152 GLY A C 1
ATOM 1115 O O . GLY A 1 152 ? 4.399 -13.117 4.755 1.00 89.94 152 GLY A O 1
ATOM 1116 N N . PRO A 1 153 ? 3.448 -15.029 5.507 1.00 89.19 153 PRO A N 1
ATOM 1117 C CA . PRO A 1 153 ? 3.862 -15.838 4.371 1.00 89.19 153 PRO A CA 1
ATOM 1118 C C . PRO A 1 153 ? 3.377 -15.214 3.057 1.00 89.19 153 PRO A C 1
ATOM 1120 O O . PRO A 1 153 ? 2.255 -14.714 2.969 1.00 89.19 153 PRO A O 1
ATOM 1123 N N . MET A 1 154 ? 4.235 -15.228 2.035 1.00 85.81 154 MET A N 1
ATOM 1124 C CA . MET A 1 154 ? 3.918 -14.644 0.731 1.00 85.81 154 MET A CA 1
ATOM 1125 C C . MET A 1 154 ? 2.625 -15.255 0.173 1.00 85.81 154 MET A C 1
ATOM 1127 O O . MET A 1 154 ? 2.504 -16.478 0.108 1.00 85.81 154 MET A O 1
ATOM 1131 N N . ASN A 1 155 ? 1.696 -14.405 -0.273 1.00 85.00 155 ASN A N 1
ATOM 1132 C CA . ASN A 1 155 ? 0.362 -14.769 -0.763 1.00 85.00 155 ASN A CA 1
ATOM 1133 C C . ASN A 1 155 ? -0.628 -15.309 0.289 1.00 85.00 155 ASN A C 1
ATOM 1135 O O . ASN A 1 155 ? -1.695 -15.780 -0.111 1.00 85.00 155 ASN A O 1
ATOM 1139 N N . GLU A 1 156 ? -0.339 -15.219 1.593 1.00 90.62 156 GLU A N 1
ATOM 1140 C CA . GLU A 1 156 ? -1.336 -15.511 2.635 1.00 90.62 156 GLU A CA 1
ATOM 1141 C C . GLU A 1 156 ? -2.546 -14.593 2.454 1.00 90.62 156 GLU A C 1
ATOM 1143 O O . GLU A 1 156 ? -2.431 -13.372 2.573 1.00 90.62 156 GLU A O 1
ATOM 1148 N N . ARG A 1 157 ? -3.711 -15.174 2.160 1.00 92.44 157 ARG A N 1
ATOM 1149 C CA . ARG A 1 157 ? -4.961 -14.419 2.060 1.00 92.44 157 ARG A CA 1
ATOM 1150 C C . ARG A 1 157 ? -5.488 -14.082 3.444 1.00 92.44 157 ARG A C 1
ATOM 1152 O O . ARG A 1 157 ? -5.555 -14.951 4.311 1.00 92.44 157 ARG A O 1
ATOM 1159 N N . PHE A 1 158 ? -5.961 -12.859 3.614 1.00 93.44 158 PHE A N 1
ATOM 1160 C CA . PHE A 1 158 ? -6.590 -12.428 4.853 1.00 93.44 158 PHE A CA 1
ATOM 1161 C C . PHE A 1 158 ? -7.788 -11.512 4.578 1.00 93.44 158 PHE A C 1
ATOM 1163 O O . PHE A 1 158 ? -7.887 -10.879 3.526 1.00 93.44 158 PHE A O 1
ATOM 1170 N N . SER A 1 159 ? -8.691 -11.448 5.552 1.00 94.31 159 SER A N 1
ATOM 1171 C CA . SER A 1 159 ? -9.724 -10.421 5.669 1.00 94.31 159 SER A CA 1
ATOM 1172 C C . SER A 1 159 ? -9.307 -9.459 6.777 1.00 94.31 159 SER A C 1
ATOM 1174 O O . SER A 1 159 ? -9.172 -9.868 7.932 1.00 94.31 159 SER A O 1
ATOM 1176 N N . GLY A 1 160 ? -9.081 -8.197 6.432 1.00 92.12 160 GLY A N 1
ATOM 1177 C CA . GLY A 1 160 ? -8.801 -7.113 7.366 1.00 92.12 160 GLY A CA 1
ATOM 1178 C C . GLY A 1 160 ? -10.025 -6.225 7.533 1.00 92.12 160 GLY A C 1
ATOM 1179 O O . GLY A 1 160 ? -10.564 -5.726 6.550 1.00 92.12 160 GLY A O 1
ATOM 1180 N N . MET A 1 161 ? -10.455 -6.018 8.770 1.00 92.94 161 MET A N 1
ATOM 1181 C CA . MET A 1 161 ? -11.351 -4.937 9.151 1.00 92.94 161 MET A CA 1
ATOM 1182 C C . MET A 1 161 ? -10.502 -3.841 9.784 1.00 92.94 161 MET A C 1
ATOM 1184 O O . MET A 1 161 ? -9.817 -4.108 10.766 1.00 92.94 161 MET A O 1
ATOM 1188 N N . VAL A 1 162 ? -10.534 -2.637 9.229 1.00 92.31 162 VAL A N 1
ATOM 1189 C CA . VAL A 1 162 ? -9.900 -1.447 9.812 1.00 92.31 162 VAL A CA 1
ATOM 1190 C C . VAL A 1 162 ? -10.967 -0.393 10.035 1.00 92.31 162 VAL A C 1
ATOM 1192 O O . VAL A 1 162 ? -11.840 -0.207 9.186 1.00 92.31 162 VAL A O 1
ATOM 1195 N N . GLU A 1 163 ? -10.924 0.277 11.174 1.00 91.31 163 GLU A N 1
ATOM 1196 C CA . GLU A 1 163 ? -11.950 1.240 11.554 1.00 91.31 163 GLU A CA 1
ATOM 1197 C C . GLU A 1 163 ? -11.364 2.435 12.289 1.00 91.31 163 GLU A C 1
ATOM 1199 O O . GLU A 1 163 ? -10.277 2.368 12.862 1.00 91.31 163 GLU A O 1
ATOM 1204 N N . ASP A 1 164 ? -12.108 3.530 12.243 1.00 90.75 164 ASP A N 1
ATOM 1205 C CA . ASP A 1 164 ? -11.947 4.683 13.109 1.00 90.75 164 ASP A CA 1
ATOM 1206 C C . ASP A 1 164 ? -13.222 4.865 13.962 1.00 90.75 164 ASP A C 1
ATOM 1208 O O . ASP A 1 164 ? -14.094 3.995 14.008 1.00 90.75 164 ASP A O 1
ATOM 1212 N N . THR A 1 165 ? -13.370 6.000 14.648 1.00 87.75 165 THR A N 1
ATOM 1213 C CA . THR A 1 165 ? -14.543 6.240 15.515 1.00 87.75 165 THR A CA 1
ATOM 1214 C C . THR A 1 165 ? -15.870 6.459 14.774 1.00 87.75 165 THR A C 1
ATOM 1216 O O . THR A 1 165 ? -16.921 6.515 15.417 1.00 87.75 165 THR A O 1
ATOM 1219 N N . GLN A 1 166 ? -15.852 6.604 13.447 1.00 86.81 166 GLN A N 1
ATOM 1220 C CA . GLN A 1 166 ? -17.017 6.916 12.614 1.00 86.81 166 GLN A CA 1
ATOM 1221 C C . GLN A 1 166 ? -17.302 5.868 11.530 1.00 86.81 166 GLN A C 1
ATOM 1223 O O . GLN A 1 166 ? -18.437 5.774 11.053 1.00 86.81 166 GLN A O 1
ATOM 1228 N N . GLN A 1 167 ? -16.298 5.110 11.096 1.00 86.00 167 GLN A N 1
ATOM 1229 C CA . GLN A 1 167 ? -16.387 4.250 9.922 1.00 86.00 167 GLN A CA 1
ATOM 1230 C C . GLN A 1 167 ? -15.473 3.031 10.016 1.00 86.00 167 GLN A C 1
ATOM 1232 O O . GLN A 1 167 ? -14.364 3.099 10.532 1.00 86.00 167 GLN A O 1
ATOM 1237 N N . GLY A 1 168 ? -15.935 1.926 9.429 1.00 86.75 168 GLY A N 1
ATOM 1238 C CA . GLY A 1 168 ? -15.185 0.683 9.298 1.00 86.75 168 GLY A CA 1
ATOM 1239 C C . GLY A 1 168 ? -15.146 0.194 7.854 1.00 86.75 168 GLY A C 1
ATOM 1240 O O . GLY A 1 168 ? -16.090 0.395 7.084 1.00 86.75 168 GLY A O 1
ATOM 1241 N N . TYR A 1 169 ? -14.048 -0.465 7.500 1.00 88.06 169 TYR A N 1
ATOM 1242 C CA . TYR A 1 169 ? -13.752 -0.968 6.166 1.00 88.06 169 TYR A CA 1
ATOM 1243 C C . TYR A 1 169 ? -13.302 -2.418 6.249 1.00 88.06 169 TYR A C 1
ATOM 1245 O O . TYR A 1 169 ? -12.330 -2.730 6.933 1.00 88.06 169 TYR A O 1
ATOM 1253 N N . VAL A 1 170 ? -13.988 -3.297 5.519 1.00 88.75 170 VAL A N 1
ATOM 1254 C CA . VAL A 1 170 ? -13.595 -4.701 5.365 1.00 88.75 170 VAL A CA 1
ATOM 1255 C C . VAL A 1 170 ? -12.937 -4.881 4.006 1.00 88.75 170 VAL A C 1
ATOM 1257 O O . VAL A 1 170 ? -13.528 -4.576 2.970 1.00 88.75 170 VAL A O 1
ATOM 1260 N N . ILE A 1 171 ? -11.708 -5.379 4.015 1.00 88.75 171 ILE A N 1
ATOM 1261 C CA . ILE A 1 171 ? -10.846 -5.528 2.847 1.00 88.75 171 ILE A CA 1
ATOM 1262 C C . ILE A 1 171 ? -10.307 -6.954 2.839 1.00 88.75 171 ILE A C 1
ATOM 1264 O O . ILE A 1 171 ? -9.795 -7.444 3.842 1.00 88.75 171 ILE A O 1
ATOM 1268 N N . ASN A 1 172 ? -10.409 -7.617 1.692 1.00 90.38 172 ASN A N 1
ATOM 1269 C CA . ASN A 1 172 ? -9.835 -8.940 1.482 1.00 90.38 172 ASN A CA 1
ATOM 1270 C C . ASN A 1 172 ? -8.624 -8.799 0.571 1.00 90.38 172 ASN A C 1
ATOM 1272 O O . ASN A 1 172 ? -8.786 -8.363 -0.570 1.00 90.38 172 ASN A O 1
ATOM 1276 N N . ASP A 1 173 ? -7.445 -9.184 1.049 1.00 92.31 173 ASP A N 1
ATOM 1277 C CA . ASP A 1 173 ? -6.230 -9.105 0.238 1.00 92.31 173 ASP A CA 1
ATOM 1278 C C . ASP A 1 173 ? -5.183 -10.153 0.634 1.00 92.31 173 ASP A C 1
ATOM 1280 O O . ASP A 1 173 ? -5.517 -11.167 1.262 1.00 92.31 173 ASP A O 1
ATOM 1284 N N . ARG A 1 174 ? -3.930 -9.964 0.201 1.00 92.81 174 ARG A N 1
ATOM 1285 C CA . ARG A 1 174 ? -2.831 -10.905 0.435 1.00 92.81 174 ARG A CA 1
ATOM 1286 C C . ARG A 1 174 ? -1.653 -10.249 1.138 1.00 92.81 174 ARG A C 1
ATOM 1288 O O . ARG A 1 174 ? -1.325 -9.098 0.895 1.00 92.81 174 ARG A O 1
ATOM 1295 N N . ALA A 1 175 ? -0.987 -10.994 2.012 1.00 93.25 175 ALA A N 1
ATOM 1296 C CA . ALA A 1 175 ? 0.259 -10.539 2.609 1.00 93.25 175 ALA A CA 1
ATOM 1297 C C . ALA A 1 175 ? 1.440 -10.676 1.609 1.00 93.25 175 ALA A C 1
ATOM 1299 O O . ALA A 1 175 ? 1.520 -11.688 0.897 1.00 93.25 175 ALA A O 1
ATOM 1300 N N . PRO A 1 176 ? 2.393 -9.719 1.594 1.00 95.75 176 PRO A N 1
ATOM 1301 C CA . PRO A 1 176 ? 2.419 -8.507 2.415 1.00 95.75 176 PRO A CA 1
ATOM 1302 C C . PRO A 1 176 ? 1.514 -7.392 1.860 1.00 95.75 176 PRO A C 1
ATOM 1304 O O . PRO A 1 176 ? 1.526 -7.110 0.662 1.00 95.75 176 PRO A O 1
ATOM 1307 N N . ALA A 1 177 ? 0.789 -6.716 2.753 1.00 96.94 177 ALA A N 1
ATOM 1308 C CA . ALA A 1 177 ? -0.119 -5.621 2.406 1.00 96.94 177 ALA A CA 1
ATOM 1309 C C . ALA A 1 177 ? 0.091 -4.405 3.312 1.00 96.94 177 ALA A C 1
ATOM 1311 O O . ALA A 1 177 ? 0.272 -4.544 4.522 1.00 96.94 177 ALA A O 1
ATOM 1312 N N . LEU A 1 178 ? 0.030 -3.208 2.736 1.00 97.69 178 LEU A N 1
ATOM 1313 C CA . LEU A 1 178 ? 0.099 -1.939 3.454 1.00 97.69 178 LEU A CA 1
ATOM 1314 C C . LEU A 1 178 ? -1.217 -1.178 3.301 1.00 97.69 178 LEU A C 1
ATOM 1316 O O . LEU A 1 178 ? -1.592 -0.801 2.198 1.00 97.69 178 LEU A O 1
ATOM 1320 N N . PHE A 1 179 ? -1.883 -0.911 4.413 1.00 97.31 179 PHE A N 1
ATOM 1321 C CA . PHE A 1 179 ? -3.082 -0.086 4.471 1.00 97.31 179 PHE A CA 1
ATOM 1322 C C . PHE A 1 179 ? -2.649 1.338 4.792 1.00 97.31 179 PHE A C 1
ATOM 1324 O O . PHE A 1 179 ? -1.904 1.537 5.749 1.00 97.31 179 PHE A O 1
ATOM 1331 N N . LEU A 1 180 ? -3.118 2.306 4.016 1.00 96.62 180 LEU A N 1
ATOM 1332 C CA . LEU A 1 180 ? -2.936 3.738 4.230 1.00 96.62 180 LEU A CA 1
ATOM 1333 C C . LEU A 1 180 ? -4.309 4.321 4.555 1.00 96.62 180 LEU A C 1
ATOM 1335 O O . LEU A 1 180 ? -5.218 4.192 3.739 1.00 96.62 180 LEU A O 1
ATOM 1339 N N . PHE A 1 181 ? -4.490 4.892 5.743 1.00 92.75 181 PHE A N 1
ATOM 1340 C CA . PHE A 1 181 ? -5.790 5.423 6.153 1.00 92.75 181 PHE A CA 1
ATOM 1341 C C . PHE A 1 181 ? -5.881 6.911 5.815 1.00 92.75 181 PHE A C 1
ATOM 1343 O O . PHE A 1 181 ? -5.152 7.712 6.401 1.00 92.75 181 PHE A O 1
ATOM 1350 N N . ASP A 1 182 ? -6.763 7.278 4.881 1.00 90.69 182 ASP A N 1
ATOM 1351 C CA . ASP A 1 182 ? -7.014 8.682 4.558 1.00 90.69 182 ASP A CA 1
ATOM 1352 C C . ASP A 1 182 ? -7.988 9.329 5.549 1.00 90.69 182 ASP A C 1
ATOM 1354 O O . ASP A 1 182 ? -9.100 8.840 5.775 1.00 90.69 182 ASP A O 1
ATOM 1358 N N . GLN A 1 183 ? -7.534 10.436 6.141 1.00 88.69 183 GLN A N 1
ATOM 1359 C CA . GLN A 1 183 ? -8.278 11.284 7.079 1.00 88.69 183 GLN A CA 1
ATOM 1360 C C . GLN A 1 183 ? -9.077 10.511 8.157 1.00 88.69 183 GLN A C 1
ATOM 1362 O O . GLN A 1 183 ? -10.287 10.720 8.290 1.00 88.69 183 GLN A O 1
ATOM 1367 N N . PRO A 1 184 ? -8.439 9.623 8.947 1.00 90.12 184 PRO A N 1
ATOM 1368 C CA . PRO A 1 184 ? -9.136 8.890 9.999 1.00 90.12 184 PRO A CA 1
ATOM 1369 C C . PRO A 1 184 ? -9.636 9.833 11.099 1.00 90.12 184 PRO A C 1
ATOM 1371 O O . PRO A 1 184 ? -8.948 10.782 11.491 1.00 90.12 184 PRO A O 1
ATOM 1374 N N . VAL A 1 185 ? -10.812 9.534 11.654 1.00 90.19 185 VAL A N 1
ATOM 1375 C CA . VAL A 1 185 ? -11.378 10.302 12.770 1.00 90.19 185 VAL A CA 1
ATOM 1376 C C . VAL A 1 185 ? -11.161 9.581 14.097 1.00 90.19 185 VAL A C 1
ATOM 1378 O O . VAL A 1 185 ? -11.787 8.562 14.393 1.00 90.19 185 VAL A O 1
ATOM 1381 N N . GLY A 1 186 ? -10.337 10.174 14.959 1.00 91.31 186 GLY A N 1
ATOM 1382 C CA . GLY A 1 186 ? -10.083 9.657 16.302 1.00 91.31 186 GLY A CA 1
ATOM 1383 C C . GLY A 1 186 ? -9.107 8.481 16.304 1.00 91.31 186 GLY A C 1
ATOM 1384 O O . GLY A 1 186 ? -8.125 8.486 15.566 1.00 91.31 186 GLY A O 1
ATOM 1385 N N . LYS A 1 187 ? -9.340 7.511 17.196 1.00 92.75 187 LYS A N 1
ATOM 1386 C CA . LYS A 1 187 ? -8.511 6.303 17.282 1.00 92.75 187 LYS A CA 1
ATOM 1387 C C . LYS A 1 187 ? -8.805 5.367 16.118 1.00 92.75 187 LYS A C 1
ATOM 1389 O O . LYS A 1 187 ? -9.966 5.237 15.738 1.00 92.75 187 LYS A O 1
ATOM 1394 N N . VAL A 1 188 ? -7.765 4.693 15.634 1.00 93.75 188 VAL A N 1
ATOM 1395 C CA . VAL A 1 188 ? -7.896 3.613 14.656 1.00 93.75 188 VAL A CA 1
ATOM 1396 C C . VAL A 1 188 ? -7.618 2.250 15.273 1.00 93.75 188 VAL A C 1
ATOM 1398 O O . VAL A 1 188 ? -6.642 2.066 16.002 1.00 93.75 188 VAL A O 1
ATOM 1401 N N . ASP A 1 189 ? -8.443 1.278 14.919 1.00 94.62 189 ASP A N 1
ATOM 1402 C CA . ASP A 1 189 ? -8.307 -0.106 15.352 1.00 94.62 189 ASP A CA 1
ATOM 1403 C C . ASP A 1 189 ? -8.408 -1.035 14.133 1.00 94.62 189 ASP A C 1
ATOM 1405 O O . ASP A 1 189 ? -8.843 -0.646 13.044 1.00 94.62 189 ASP A O 1
ATOM 1409 N N . GLY A 1 190 ? -7.977 -2.284 14.299 1.00 94.69 190 GLY A N 1
ATOM 1410 C CA . GLY A 1 190 ? -8.115 -3.278 13.248 1.00 94.69 190 GLY A CA 1
ATOM 1411 C C . GLY A 1 190 ? -8.187 -4.711 13.751 1.00 94.69 190 GLY A C 1
ATOM 1412 O O . GLY A 1 190 ? -7.625 -5.072 14.787 1.00 94.69 190 GLY A O 1
ATOM 1413 N N . VAL A 1 191 ? -8.871 -5.550 12.979 1.00 95.56 191 VAL A N 1
ATOM 1414 C CA . VAL A 1 191 ? -8.965 -6.996 13.175 1.00 95.56 191 VAL A CA 1
ATOM 1415 C 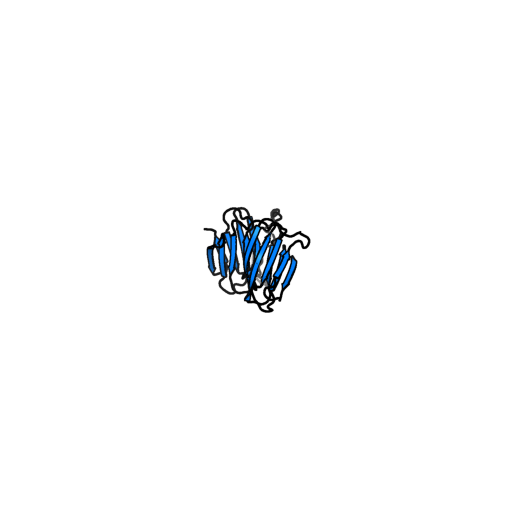C . VAL A 1 191 ? -8.634 -7.684 11.862 1.00 95.56 191 VAL A C 1
ATOM 1417 O O . VAL A 1 191 ? -9.275 -7.449 10.843 1.00 95.56 191 VAL A O 1
ATOM 1420 N N . PHE A 1 192 ? -7.643 -8.563 11.886 1.00 95.25 192 PHE A N 1
ATOM 1421 C CA . PHE A 1 192 ? -7.133 -9.240 10.703 1.00 95.25 192 PHE A CA 1
ATOM 1422 C C . PHE A 1 192 ? -7.257 -10.741 10.907 1.00 95.25 192 PHE A C 1
ATOM 1424 O O . PHE A 1 192 ? -6.810 -11.272 11.922 1.00 95.25 192 PHE A O 1
ATOM 1431 N N . THR A 1 193 ? -7.893 -11.414 9.952 1.00 94.69 193 THR A N 1
ATOM 1432 C CA . THR A 1 193 ? -8.160 -12.853 9.998 1.00 94.69 193 THR A CA 1
ATOM 1433 C C . THR A 1 193 ? -7.574 -13.528 8.773 1.00 94.69 193 THR A C 1
ATOM 1435 O O . THR A 1 193 ? -7.941 -13.207 7.643 1.00 94.69 193 THR A O 1
ATOM 1438 N N . GLN A 1 194 ? -6.684 -14.483 8.998 1.00 92.62 194 GLN A N 1
ATOM 1439 C CA . GLN A 1 194 ? -6.152 -15.370 7.977 1.00 92.62 194 GLN A CA 1
ATOM 1440 C C . GLN A 1 194 ? -7.247 -16.264 7.417 1.00 92.62 194 GLN A C 1
ATOM 1442 O O . GLN A 1 194 ? -8.069 -16.809 8.153 1.00 92.62 194 GLN A O 1
ATOM 1447 N N . ILE A 1 195 ? -7.223 -16.438 6.101 1.00 89.25 195 ILE A N 1
ATOM 1448 C CA . ILE A 1 195 ? -8.149 -17.317 5.390 1.00 89.25 195 ILE A CA 1
ATOM 1449 C C . ILE A 1 195 ? -7.507 -18.691 5.176 1.00 89.25 195 ILE A C 1
ATOM 1451 O O . ILE A 1 195 ? -8.208 -19.701 5.201 1.00 89.25 195 ILE A O 1
ATOM 1455 N N . GLN A 1 196 ? -6.189 -18.744 4.954 1.00 86.44 196 GLN A N 1
ATOM 1456 C CA . GLN A 1 196 ? -5.483 -19.979 4.592 1.00 86.44 196 GLN A CA 1
ATOM 1457 C C . GLN A 1 196 ? -4.584 -20.504 5.716 1.00 86.44 196 GLN A C 1
ATOM 1459 O O . GLN A 1 196 ? -4.389 -21.714 5.805 1.00 86.44 196 GLN A O 1
ATOM 1464 N N . ASN A 1 197 ? -4.108 -19.620 6.598 1.00 84.81 197 ASN A N 1
ATOM 1465 C CA . ASN A 1 197 ? -3.289 -19.936 7.766 1.00 84.81 197 ASN A CA 1
ATOM 1466 C C . ASN A 1 197 ? -1.984 -20.677 7.405 1.00 84.81 197 ASN A C 1
ATOM 1468 O O . ASN A 1 197 ? -1.674 -21.736 7.953 1.00 84.81 197 ASN A O 1
ATOM 1472 N N . PHE A 1 198 ? -1.195 -20.122 6.478 1.00 86.62 198 PHE A N 1
ATOM 1473 C CA . PHE A 1 198 ? 0.111 -20.666 6.075 1.00 86.62 198 PHE A CA 1
ATOM 1474 C C . PHE A 1 198 ? 1.233 -20.481 7.114 1.00 86.62 198 PHE A C 1
ATOM 1476 O O . PHE A 1 198 ? 2.375 -20.865 6.863 1.00 86.62 198 PHE A O 1
ATOM 1483 N N . GLY A 1 199 ? 0.945 -19.885 8.269 1.00 86.94 199 GLY A N 1
ATOM 1484 C CA . GLY A 1 199 ? 1.920 -19.582 9.315 1.00 86.94 199 GLY A CA 1
ATOM 1485 C C . GLY A 1 199 ? 1.543 -18.315 10.080 1.00 86.94 199 GLY A C 1
ATOM 1486 O O . GLY A 1 199 ? 0.519 -17.712 9.778 1.00 86.94 199 GLY A O 1
ATOM 1487 N N . PRO A 1 200 ? 2.346 -17.878 11.062 1.00 88.50 200 PRO A N 1
ATOM 1488 C CA . PRO A 1 200 ? 2.047 -16.668 11.819 1.00 88.50 200 PRO A CA 1
ATOM 1489 C C . PRO A 1 200 ? 2.050 -15.429 10.916 1.00 88.50 200 PRO A C 1
ATOM 1491 O O . PRO A 1 200 ? 2.906 -15.288 10.039 1.00 88.50 200 PRO A O 1
ATOM 1494 N N . PHE A 1 201 ? 1.129 -14.506 11.176 1.00 90.88 201 PHE A N 1
ATOM 1495 C CA . PHE A 1 201 ? 1.144 -13.164 10.613 1.00 90.88 201 PHE A CA 1
ATOM 1496 C C . PHE A 1 201 ? 1.538 -12.139 11.683 1.00 90.88 201 PHE A C 1
ATOM 1498 O O . PHE A 1 201 ? 1.396 -12.374 12.885 1.00 90.88 201 PHE A O 1
ATOM 1505 N N . VAL A 1 202 ? 2.035 -10.987 11.240 1.00 95.75 202 VAL A N 1
ATOM 1506 C CA . VAL A 1 202 ? 2.311 -9.819 12.076 1.00 95.75 202 VAL A CA 1
ATOM 1507 C C . VAL A 1 202 ? 1.579 -8.605 11.502 1.00 95.75 202 VAL A C 1
ATOM 1509 O O . VAL A 1 202 ? 1.777 -8.298 10.328 1.00 95.75 202 VAL A O 1
ATOM 1512 N N . ILE A 1 203 ? 0.769 -7.902 12.302 1.00 97.19 203 ILE A N 1
ATOM 1513 C CA . ILE A 1 203 ? 0.309 -6.543 11.960 1.00 97.19 203 ILE A CA 1
ATOM 1514 C C . ILE A 1 203 ? 1.141 -5.555 12.762 1.00 97.19 203 ILE A C 1
ATOM 1516 O O . ILE A 1 203 ? 1.184 -5.664 13.986 1.00 97.19 203 ILE A O 1
ATOM 1520 N N . ASP A 1 204 ? 1.710 -4.560 12.089 1.00 98.12 204 ASP A N 1
ATOM 1521 C CA . ASP A 1 204 ? 2.174 -3.335 12.739 1.00 98.12 204 ASP A CA 1
ATOM 1522 C C . ASP A 1 204 ? 1.164 -2.207 12.507 1.00 98.12 204 ASP A C 1
ATOM 1524 O O . ASP A 1 204 ? 0.744 -1.982 11.371 1.00 98.12 204 ASP A O 1
ATOM 1528 N N . LEU A 1 205 ? 0.819 -1.474 13.565 1.00 98.12 205 LEU A N 1
ATOM 1529 C CA . LEU A 1 205 ? 0.178 -0.165 13.475 1.00 98.12 205 LEU A CA 1
ATOM 1530 C C . LEU A 1 205 ? 1.277 0.893 13.516 1.00 98.12 205 LEU A C 1
ATOM 1532 O O . LEU A 1 205 ? 2.055 0.965 14.471 1.00 98.12 205 LEU A O 1
ATOM 1536 N N . ILE A 1 206 ? 1.333 1.707 12.471 1.00 97.81 206 ILE A N 1
ATOM 1537 C CA . ILE A 1 206 ? 2.335 2.746 12.275 1.00 97.81 206 ILE A CA 1
ATOM 1538 C C . ILE A 1 206 ? 1.624 4.095 12.291 1.00 97.81 206 ILE A C 1
ATOM 1540 O O . ILE A 1 206 ? 0.657 4.287 11.558 1.00 97.81 206 ILE A O 1
ATOM 1544 N N . ILE A 1 207 ? 2.118 5.030 13.100 1.00 96.00 207 ILE A N 1
ATOM 1545 C CA . ILE A 1 207 ? 1.639 6.414 13.136 1.00 96.00 207 ILE A CA 1
ATOM 1546 C C . ILE A 1 207 ? 2.838 7.334 12.934 1.00 96.00 207 ILE A C 1
ATOM 1548 O O . ILE A 1 207 ? 3.820 7.253 13.673 1.00 96.00 207 ILE A O 1
ATOM 1552 N N . ASN A 1 208 ? 2.769 8.200 11.921 1.00 94.44 208 ASN A N 1
ATOM 1553 C CA . ASN A 1 208 ? 3.817 9.166 11.578 1.00 94.44 208 ASN A CA 1
ATOM 1554 C C . ASN A 1 208 ? 5.207 8.511 11.448 1.00 94.44 208 ASN A C 1
ATOM 1556 O O . ASN A 1 208 ? 6.217 9.022 11.934 1.00 94.44 208 ASN A O 1
ATOM 1560 N N . GLY A 1 209 ? 5.243 7.333 10.817 1.00 92.75 209 GLY A N 1
ATOM 1561 C CA . GLY A 1 209 ? 6.465 6.566 10.569 1.00 92.75 209 GLY A CA 1
ATOM 1562 C C . GLY A 1 209 ? 6.998 5.756 11.756 1.00 92.75 209 GLY A C 1
ATOM 1563 O O . GLY A 1 209 ? 8.030 5.107 11.608 1.00 92.75 209 GLY A O 1
ATOM 1564 N N . GLN A 1 210 ? 6.324 5.756 12.910 1.00 96.19 210 GLN A N 1
ATOM 1565 C CA . GLN A 1 210 ? 6.711 4.959 14.078 1.00 96.19 210 GLN A CA 1
ATOM 1566 C C . GLN A 1 210 ? 5.743 3.800 14.293 1.00 96.19 210 GLN A C 1
ATOM 1568 O O . GLN A 1 210 ? 4.532 4.003 14.290 1.00 96.19 210 GLN A O 1
ATOM 1573 N N . VAL A 1 211 ? 6.266 2.591 14.517 1.00 97.31 211 VAL A N 1
ATOM 1574 C CA . VAL A 1 211 ? 5.446 1.457 14.966 1.00 97.31 211 VAL A CA 1
ATOM 1575 C C . VAL A 1 211 ? 4.996 1.742 16.397 1.00 97.31 211 VAL A C 1
ATOM 1577 O O . VAL A 1 211 ? 5.822 1.807 17.305 1.00 97.31 211 VAL A O 1
ATOM 1580 N N . VAL A 1 212 ? 3.693 1.927 16.596 1.00 97.44 212 VAL A N 1
ATOM 1581 C CA . VAL A 1 212 ? 3.102 2.225 17.912 1.00 97.44 212 VAL A CA 1
ATOM 1582 C C . VAL A 1 212 ? 2.473 0.997 18.565 1.00 97.44 212 VAL A C 1
ATOM 1584 O O . VAL A 1 212 ? 2.311 0.964 19.782 1.00 97.44 212 VAL A O 1
ATOM 1587 N N . ALA A 1 213 ? 2.136 -0.021 17.773 1.00 97.44 213 ALA A N 1
ATOM 1588 C CA . ALA A 1 213 ? 1.681 -1.317 18.255 1.00 97.44 213 ALA A CA 1
ATOM 1589 C C . ALA A 1 213 ? 2.024 -2.408 17.234 1.00 97.44 213 ALA A C 1
ATOM 1591 O O . ALA A 1 213 ? 2.055 -2.150 16.030 1.00 97.44 213 ALA A O 1
ATOM 1592 N N . SER A 1 214 ? 2.219 -3.634 17.716 1.00 97.62 214 SER A N 1
ATOM 1593 C CA . SER A 1 214 ? 2.350 -4.824 16.877 1.00 97.62 214 SER A CA 1
ATOM 1594 C C . SER A 1 214 ? 1.554 -5.976 17.480 1.00 97.62 214 SER A C 1
ATOM 1596 O O . SER A 1 214 ? 1.579 -6.190 18.691 1.00 97.62 214 SER A O 1
ATOM 1598 N N . ALA A 1 215 ? 0.889 -6.751 16.631 1.00 96.31 215 ALA A N 1
ATOM 1599 C CA . ALA A 1 215 ? 0.252 -8.011 16.993 1.00 96.31 215 ALA A CA 1
ATOM 1600 C C . ALA A 1 215 ? 0.877 -9.135 16.161 1.00 96.31 215 ALA A C 1
ATOM 1602 O O . ALA A 1 215 ? 1.104 -8.957 14.969 1.00 96.31 215 ALA A O 1
ATOM 1603 N N . THR A 1 216 ? 1.185 -10.283 16.771 1.00 95.44 216 THR A N 1
ATOM 1604 C CA . THR A 1 216 ? 1.783 -11.445 16.081 1.00 95.44 216 THR A CA 1
ATOM 1605 C C . THR A 1 216 ? 1.073 -12.740 16.463 1.00 95.44 216 THR A C 1
ATOM 1607 O O . THR A 1 216 ? 0.771 -12.947 17.636 1.00 95.44 216 THR A O 1
ATOM 1610 N N . GLY A 1 217 ? 0.820 -13.615 15.489 1.00 91.69 217 GLY A N 1
ATOM 1611 C CA . GLY A 1 217 ? 0.170 -14.909 15.695 1.00 91.69 217 GLY A CA 1
ATOM 1612 C C . GLY A 1 217 ? -0.801 -15.252 14.566 1.00 91.69 217 GLY A C 1
ATOM 1613 O O . GLY A 1 217 ? -0.563 -14.909 13.413 1.00 91.69 217 GLY A O 1
ATOM 1614 N N . GLY A 1 218 ? -1.881 -15.952 14.896 1.00 84.12 218 GLY A N 1
ATOM 1615 C CA . GLY A 1 218 ? -2.922 -16.368 13.960 1.00 84.12 218 GLY A CA 1
ATOM 1616 C C . GLY A 1 218 ? -3.934 -17.295 14.648 1.00 84.12 218 GLY A C 1
ATOM 1617 O O . GLY A 1 218 ? -3.662 -17.771 15.753 1.00 84.12 218 GLY A O 1
ATOM 1618 N N . PRO A 1 219 ? -5.108 -17.547 14.044 1.00 89.94 219 PRO A N 1
ATOM 1619 C CA . PRO A 1 219 ? -5.521 -17.075 12.722 1.00 89.94 219 PRO A CA 1
ATOM 1620 C C . PRO A 1 219 ? -6.114 -15.659 12.730 1.00 89.94 219 PRO A C 1
ATOM 1622 O O . PRO A 1 219 ? -6.231 -15.050 11.675 1.00 89.94 219 PRO A O 1
ATOM 1625 N N . THR A 1 220 ? -6.462 -15.113 13.897 1.00 93.81 220 THR A N 1
ATOM 1626 C CA . THR A 1 220 ? -7.075 -13.786 14.031 1.00 93.81 220 THR A CA 1
ATOM 1627 C C . THR A 1 220 ? -6.281 -12.952 15.020 1.00 93.81 220 THR A C 1
ATOM 1629 O O . THR A 1 220 ? -6.066 -13.395 16.146 1.00 93.81 220 THR A O 1
ATOM 1632 N N . LEU A 1 221 ? -5.878 -11.744 14.625 1.00 94.00 221 LEU A N 1
ATOM 1633 C CA . LEU A 1 221 ? -5.283 -10.767 15.534 1.00 94.00 221 LEU A CA 1
ATOM 1634 C C . LEU A 1 221 ? -6.087 -9.478 15.520 1.00 94.00 221 LEU A C 1
ATOM 1636 O O . LEU A 1 221 ? -6.554 -9.023 14.477 1.00 94.00 221 LEU A O 1
ATOM 1640 N N . SER A 1 222 ? -6.183 -8.874 16.694 1.00 95.19 222 SER A N 1
ATOM 1641 C CA . SER A 1 222 ? -6.692 -7.524 16.870 1.00 95.19 222 SER A CA 1
ATOM 1642 C C . SER A 1 222 ? -5.534 -6.616 17.248 1.00 95.19 222 SER A C 1
ATOM 1644 O O . SER A 1 222 ? -4.664 -6.997 18.032 1.00 95.19 222 SER A O 1
ATOM 1646 N N . ILE A 1 223 ? -5.538 -5.409 16.706 1.00 95.62 223 ILE A N 1
ATOM 1647 C CA . ILE A 1 223 ? -4.579 -4.364 17.023 1.00 95.62 223 ILE A CA 1
ATOM 1648 C C . ILE A 1 223 ? -5.353 -3.084 17.310 1.00 95.62 223 ILE A C 1
ATOM 1650 O O . ILE A 1 223 ? -6.331 -2.779 16.630 1.00 95.62 223 ILE A O 1
ATOM 1654 N N . LYS A 1 224 ? -4.938 -2.370 18.353 1.00 93.44 224 LYS A N 1
ATOM 1655 C CA . LYS A 1 224 ? -5.590 -1.137 18.781 1.00 93.44 224 LYS A CA 1
ATOM 1656 C C . LYS A 1 224 ? -4.584 -0.018 18.900 1.00 93.44 224 LYS A C 1
ATOM 1658 O O . LYS A 1 224 ? -3.445 -0.267 19.306 1.00 93.44 224 LYS A O 1
ATOM 1663 N N . GLN A 1 225 ? -5.012 1.199 18.594 1.00 93.19 225 GLN A N 1
ATOM 1664 C CA . GLN A 1 225 ? -4.197 2.366 18.889 1.00 93.19 225 GLN A CA 1
ATOM 1665 C C . GLN A 1 225 ? -4.097 2.561 20.417 1.00 93.19 225 GLN A C 1
ATOM 1667 O O . GLN A 1 225 ? -5.142 2.677 21.078 1.00 93.19 225 GLN A O 1
ATOM 1672 N N . PRO A 1 226 ? -2.872 2.606 20.986 1.00 87.69 226 PRO A N 1
ATOM 1673 C CA . PRO A 1 226 ? -2.669 2.768 22.427 1.00 87.69 226 PRO A CA 1
ATOM 1674 C C . PRO A 1 226 ? -3.348 4.031 22.982 1.00 87.69 226 PRO A C 1
ATOM 1676 O O . PRO A 1 226 ? -3.513 5.037 22.255 1.00 87.69 226 PRO A O 1
#

Foldseek 3Di:
DDDDDDDDDDDDDDDDDPDDDPDDDDDDPDDPPPPPDDPPQWFWKKKWKAWDFQFKKWKWKAAPAAIDIDIDTPGEMETEASGHPWIKMKIWTPAQFQTKIKMFMDGRHDGQDIFIGRHGRDITMDTNDPPPPPQVVTHYHAVFFKKKFKADPFFFWKWKWKAAPPDIDTDIDGPRYMYTYHPGDHWMKMKMATPPCPDKMKIFIDTNRRGQDMDIGDRMDIDTRD

Secondary structure (DSSP, 8-state):
---------------------------SSS--S-------PPPPEEEEEEESTT-EEEEEEE-SS-EEEEEEESSEEEEEET--SS-EEEEEE--SS---EEEEEEETTEEEEEEEE-STT-EEEEES-TTS---SSPPPBPSS-EEEEEE-STT-EEEEEEE-SS-EEEEEEESSEEEEESS--S--EEEEEESS--S-EEEEEEETTEEEEEEEESSEEEEE--

Radius of gyration: 28.72 Å; chains: 1; bounding box: 105×84×44 Å

Sequence (226 aa):
MRSWIRFFSGILAGAMLLAGAVGCNQGFGAYSLGVGNTPNKPPGTSFRVLGDVGTRFSAVIYDATSTWTVQGVVPQDVIVVNATLPIKMIVTKQAPGNQLLSVELTVGFRVIEAASTSAPFGTATVQTDAVHPGFAPPPPAANPDIRFFVKGPMNERFSGMVEDTQQGYVINDRAPALFLFDQPVGKVDGVFTQIQNFGPFVIDLIINGQVVASATGGPTLSIKQP